Protein 1PMH (pdb70)

Secondary structure (DSSP, 8-state):
--PPEEE--TTS----EESSTT--TTEEEEEEE-TT-BTTB--EEEEEEE--TT-S-EEEEEEEEGGG-TT-EEE-TT--EEEE--EEHHHHHHSSSEEEEEEEETTTTEEEEEEEEE-TTSSEEEEETTEEEEE--EEEEPPGGGSSEEE-EEEEEEEEES---EEEEEE--EEEESS--

B-factor: mean 22.36, std 7.44, range [12.95, 54.05]

Nearest PDB structures (foldseek):
  1pmh-assembly1_X  TM=1.006E+00  e=1.155E-37  Caldicellulosiruptor saccharolyticus
  1of4-assembly1_A  TM=7.239E-01  e=5.243E-09  Thermot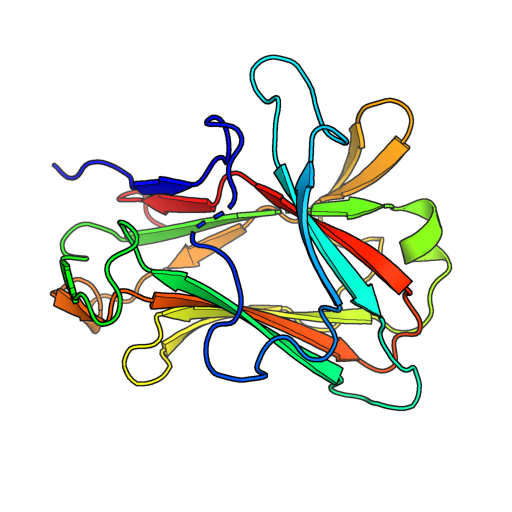oga maritima MSB8
  7vrp-assembly1_L  TM=4.310E-01  e=7.135E-02  Infectious bursal disease virus
  1m06-assembly1_G  TM=3.735E-01  e=2.751E-02  Escherichia phage alpha3
  4uzg-assembly1_A  TM=2.811E-01  e=2.740E-01  Streptococcus agalactiae A909

Structure (mmCIF, N/CA/C/O backbone):
data_1PMH
#
_entry.id   1PMH
#
_cell.length_a   38.281
_cell.length_b   45.700
_cell.length_c   110.113
_cell.angle_alpha   90.00
_cell.angle_beta   90.00
_cell.angle_gamma   90.00
#
_symmetry.space_group_name_H-M   'P 21 21 21'
#
loop_
_entity.id
_entity.type
_entity.pdbx_description
1 polymer beta-1,4-mannanase
2 branched beta-D-mannopyranose-(1-4)-beta-D-mannopyranose-(1-4)-beta-D-mannopyranose-(1-4)-beta-D-mannopyranose-(1-4)-beta-D-mannopyranose-(1-4)-alpha-D-mannopyranose
3 non-polymer 'CALCIUM ION'
4 non-polymer 1,2-ETHANEDIOL
5 water water
#
loop_
_atom_site.group_PDB
_atom_site.id
_atom_site.type_symbol
_atom_site.label_atom_id
_atom_site.label_alt_id
_atom_site.label_comp_id
_atom_site.label_asym_id
_atom_site.label_entity_id
_atom_site.label_seq_id
_atom_site.pdbx_PDB_ins_code
_atom_site.Cartn_x
_atom_site.Cartn_y
_atom_site.Cartn_z
_atom_site.occupancy
_atom_site.B_iso_or_equiv
_atom_site.auth_seq_id
_atom_site.auth_comp_id
_atom_site.auth_asym_id
_atom_site.auth_atom_id
_atom_site.pdbx_PDB_model_num
ATOM 1 N N . SER A 1 3 ? 3.089 53.950 4.310 1.00 50.88 3 SER X N 1
ATOM 2 C CA . SER A 1 3 ? 3.614 55.114 5.085 1.00 46.79 3 SER X CA 1
ATOM 3 C C . SER A 1 3 ? 4.387 54.726 6.348 1.00 42.62 3 SER X C 1
ATOM 4 O O . SER A 1 3 ? 4.777 55.617 7.128 1.00 41.68 3 SER X O 1
ATOM 7 N N . VAL A 1 4 ? 4.550 53.419 6.577 1.00 35.84 4 VAL X N 1
ATOM 8 C CA . VAL A 1 4 ? 5.442 52.930 7.621 1.00 28.63 4 VAL X CA 1
ATOM 9 C C . VAL A 1 4 ? 6.582 52.069 7.084 1.00 28.80 4 VAL X C 1
ATOM 10 O O . VAL A 1 4 ? 6.428 51.316 6.117 1.00 35.48 4 VAL X O 1
ATOM 14 N N . ASN A 1 5 ? 7.709 52.185 7.776 1.00 28.14 5 ASN X N 1
ATOM 15 C CA . ASN A 1 5 ? 8.949 51.494 7.453 1.00 30.03 5 ASN X CA 1
ATOM 16 C C . ASN A 1 5 ? 8.870 50.095 8.071 1.00 27.37 5 ASN X C 1
ATOM 17 O O . ASN A 1 5 ? 8.713 49.957 9.276 1.00 26.12 5 ASN X O 1
ATOM 22 N N . PRO A 1 6 ? 9.078 49.047 7.291 1.00 26.92 6 PRO X N 1
ATOM 23 C CA . PRO A 1 6 ? 9.113 47.692 7.855 1.00 22.64 6 PRO X CA 1
ATOM 24 C C . PRO A 1 6 ? 10.210 47.543 8.881 1.00 21.65 6 PRO X C 1
ATOM 25 O O . PRO A 1 6 ? 11.258 48.157 8.709 1.00 23.82 6 PRO X O 1
ATOM 29 N N . VAL A 1 7 ? 9.955 46.738 9.898 1.00 19.36 7 VAL X N 1
ATOM 30 C CA . VAL A 1 7 ? 10.988 46.380 10.854 1.00 19.73 7 VAL X CA 1
ATOM 31 C C . VAL A 1 7 ? 11.547 45.048 10.366 1.00 18.08 7 VAL X C 1
ATOM 32 O O . VAL A 1 7 ? 10.821 44.085 10.226 1.00 18.66 7 VAL X O 1
ATOM 36 N N . VAL A 1 8 ? 12.828 45.042 10.003 1.00 18.52 8 VAL X N 1
ATOM 37 C CA . VAL A 1 8 ? 13.424 43.904 9.324 1.00 18.70 8 VAL X CA 1
ATOM 38 C C . VAL A 1 8 ? 14.516 43.303 10.207 1.00 18.15 8 VAL X C 1
ATOM 39 O O . VAL A 1 8 ? 15.624 43.842 10.355 1.00 22.25 8 VAL X O 1
ATOM 43 N N . LEU A 1 9 ? 14.218 42.156 10.808 1.00 17.02 9 LEU X N 1
ATOM 44 C CA . LEU A 1 9 ? 15.128 41.418 11.684 1.00 17.28 9 LEU X CA 1
ATOM 45 C C . LEU A 1 9 ? 15.685 40.251 10.860 1.00 17.34 9 LEU X C 1
ATOM 46 O O . LEU A 1 9 ? 15.194 39.125 10.876 1.00 17.56 9 LEU X O 1
ATOM 55 N N . ASP A 1 10 ? 16.743 40.584 10.134 1.00 18.04 10 ASP X N 1
ATOM 56 C CA . ASP A 1 10 ? 17.370 39.687 9.167 1.00 19.26 10 ASP X CA 1
ATOM 57 C C . ASP A 1 10 ? 18.740 39.162 9.611 1.00 17.44 10 ASP X C 1
ATOM 58 O O . ASP A 1 10 ? 19.353 38.383 8.890 1.00 18.28 10 ASP X O 1
ATOM 63 N N . PHE A 1 11 ? 19.208 39.623 10.762 1.00 18.29 11 PHE X N 1
ATOM 64 C CA . PHE A 1 11 ? 20.465 39.232 11.383 1.00 18.10 11 PHE X CA 1
ATOM 65 C C . PHE A 1 11 ? 21.668 39.645 10.536 1.00 18.97 11 PHE X C 1
ATOM 66 O O . PHE A 1 11 ? 22.782 39.197 10.817 1.00 19.57 11 PHE X O 1
ATOM 74 N N . GLU A 1 12 ? 21.496 40.512 9.540 1.00 19.80 12 GLU X N 1
ATOM 75 C CA . GLU A 1 12 ? 22.553 40.752 8.578 1.00 20.77 12 GLU X CA 1
ATOM 76 C C . GLU A 1 12 ? 23.657 41.638 9.137 1.00 22.99 12 GLU X C 1
ATOM 77 O O . GLU A 1 12 ? 24.725 41.713 8.538 1.00 24.13 12 GLU X O 1
ATOM 83 N N . ASP A 1 13 ? 23.445 42.253 10.290 1.00 23.54 13 ASP X N 1
ATOM 84 C CA . ASP A 1 13 ? 24.517 42.889 11.057 1.00 24.59 13 ASP X CA 1
ATOM 85 C C . ASP A 1 13 ? 25.434 41.953 11.844 1.00 25.02 13 ASP X C 1
ATOM 86 O O . ASP A 1 13 ? 26.337 42.389 12.566 1.00 27.48 13 ASP X O 1
ATOM 94 N N . GLY A 1 14 ? 25.193 40.659 11.717 1.00 24.31 14 GLY X N 1
ATOM 95 C CA . GLY A 1 14 ? 25.968 39.648 12.401 1.00 23.06 14 GLY X CA 1
ATOM 96 C C . GLY A 1 14 ? 25.722 39.584 13.891 1.00 21.01 14 GLY X C 1
ATOM 97 O O . GLY A 1 14 ? 26.573 39.107 14.642 1.00 24.25 14 GLY X O 1
ATOM 98 N N . THR A 1 15 ? 24.553 40.008 14.337 1.00 21.97 15 THR X N 1
ATOM 99 C CA . THR A 1 15 ? 24.169 39.953 15.733 1.00 20.39 15 THR X CA 1
ATOM 100 C C . THR A 1 15 ? 22.846 39.232 15.863 1.00 19.52 15 THR X C 1
ATOM 101 O O . THR A 1 15 ? 22.104 39.095 14.898 1.00 19.49 15 THR X O 1
ATOM 105 N N . VAL A 1 16 ? 22.518 38.866 17.100 1.00 19.37 16 VAL X N 1
ATOM 106 C CA . VAL A 1 16 ? 21.225 38.284 17.415 1.00 18.48 16 VAL X CA 1
ATOM 107 C C . VAL A 1 16 ? 20.086 39.277 17.495 1.00 17.73 16 VAL X C 1
ATOM 108 O O . VAL A 1 16 ? 18.956 38.876 17.755 1.00 17.95 16 VAL X O 1
ATOM 120 N N . SER A 1 18 ? 18.950 41.352 19.590 1.00 19.64 18 SER X N 1
ATOM 121 C CA . SER A 1 18 ? 18.241 41.346 20.855 1.00 20.40 18 SER X CA 1
ATOM 122 C C . SER A 1 18 ? 17.431 40.101 21.164 1.00 18.51 18 SER X C 1
ATOM 123 O O . SER A 1 18 ? 16.868 40.010 22.234 1.00 20.74 18 SER X O 1
ATOM 127 N N . PHE A 1 19 ? 17.456 39.114 20.311 1.00 17.06 19 PHE X N 1
ATOM 128 C CA . PHE A 1 19 ? 16.767 37.869 20.630 1.00 16.69 19 PHE X CA 1
ATOM 129 C C . PHE A 1 19 ? 17.445 37.142 21.756 1.00 16.76 19 PHE X C 1
ATOM 130 O O . PHE A 1 19 ? 18.668 36.997 21.783 1.00 20.93 19 PHE X O 1
ATOM 138 N N . GLY A 1 20 ? 16.673 36.621 22.679 1.00 16.94 20 GLY X N 1
ATOM 139 C CA . GLY A 1 20 ? 17.179 35.862 23.813 1.00 16.92 20 GLY X CA 1
ATOM 140 C C . GLY A 1 20 ? 15.961 35.472 24.641 1.00 15.91 20 GLY X C 1
ATOM 141 O O . GLY A 1 20 ? 14.850 35.334 24.136 1.00 16.22 20 GLY X O 1
ATOM 142 N N . GLU A 1 21 ? 16.183 35.288 25.942 1.00 17.39 21 GLU X N 1
ATOM 143 C CA . GLU A 1 21 ? 15.038 34.899 26.754 1.00 16.98 21 GLU X CA 1
ATOM 144 C C . GLU A 1 21 ? 13.998 36.028 26.739 1.00 17.30 21 GLU X C 1
ATOM 145 O O . GLU A 1 21 ? 14.311 37.207 26.680 1.00 19.31 21 GLU X O 1
ATOM 151 N N . ALA A 1 22 ? 12.742 35.633 26.786 1.00 18.10 22 ALA X N 1
ATOM 152 C CA . ALA A 1 22 ? 11.618 36.571 26.850 1.00 18.32 22 ALA X CA 1
ATOM 153 C C . ALA A 1 22 ? 11.374 37.055 28.266 1.00 19.54 22 ALA X C 1
ATOM 154 O O . ALA A 1 22 ? 10.803 38.120 28.462 1.00 22.31 22 ALA X O 1
ATOM 156 N N . TRP A 1 23 ? 11.751 36.233 29.243 1.00 19.91 23 TRP X N 1
ATOM 157 C CA . TRP A 1 23 ? 11.715 36.563 30.654 1.00 23.03 23 TRP X CA 1
ATOM 158 C C . TRP A 1 23 ? 12.667 35.574 31.311 1.00 21.58 23 TRP X C 1
ATOM 159 O O . TRP A 1 23 ? 13.214 34.699 30.669 1.00 20.53 23 TRP X O 1
ATOM 170 N N . GLY A 1 24 ? 12.910 35.742 32.607 1.00 25.79 24 GLY X N 1
ATOM 171 C CA . GLY A 1 24 ? 13.902 34.928 33.288 1.00 25.86 24 GLY X CA 1
ATOM 172 C C . GLY A 1 24 ? 13.585 33.457 33.151 1.00 24.18 24 GLY X C 1
ATOM 173 O O . GLY A 1 24 ? 12.491 32.987 33.463 1.00 23.88 24 GLY X O 1
ATOM 174 N N . ASP A 1 25 ? 14.589 32.734 32.683 1.00 24.05 25 ASP X N 1
ATOM 175 C CA . ASP A 1 25 ? 14.500 31.301 32.527 1.00 21.29 25 ASP X CA 1
ATOM 176 C C . ASP A 1 25 ? 13.453 30.851 31.524 1.00 20.46 25 ASP X C 1
ATOM 177 O O . ASP A 1 25 ? 13.039 29.700 31.559 1.00 21.90 25 ASP X O 1
ATOM 182 N N . SER A 1 26 ? 13.090 31.703 30.565 1.00 18.04 26 SER X N 1
ATOM 183 C CA . SER A 1 26 ? 12.069 31.311 29.612 1.00 17.43 26 SER X CA 1
ATOM 184 C C . SER A 1 26 ? 12.536 30.353 28.542 1.00 15.95 26 SER X C 1
ATOM 185 O O . SER A 1 26 ? 11.660 29.732 27.898 1.00 15.63 26 SER X O 1
ATOM 188 N N . LEU A 1 27 ? 13.841 30.273 28.283 1.00 16.26 27 LEU X N 1
ATOM 189 C CA . LEU A 1 27 ? 14.273 29.550 27.093 1.00 16.22 27 LEU X CA 1
ATOM 190 C C . LEU A 1 27 ? 13.968 28.061 27.174 1.00 16.56 27 LEU X C 1
ATOM 191 O O . LEU A 1 27 ? 13.568 27.457 26.196 1.00 16.20 27 LEU X O 1
ATOM 196 N N . LYS A 1 28 ? 14.301 27.453 28.316 1.00 17.08 28 LYS X N 1
ATOM 197 C CA . LYS A 1 28 ? 13.911 26.085 28.632 1.00 18.42 28 LYS X CA 1
ATOM 198 C C . LYS A 1 28 ? 14.452 25.101 27.601 1.00 17.53 28 LYS X C 1
ATOM 199 O O . LYS A 1 28 ? 15.649 24.799 27.627 1.00 19.79 28 LYS X O 1
ATOM 210 N N . CYS A 1 29 ? 13.619 24.561 26.719 1.00 17.63 29 CYS X N 1
ATOM 211 C CA . CYS A 1 29 ? 14.070 23.641 25.688 1.00 18.02 29 CYS X CA 1
ATOM 212 C C . CYS A 1 29 ? 15.034 24.256 24.712 1.00 16.55 29 CYS X C 1
ATOM 213 O O . CYS A 1 29 ? 15.802 23.545 24.049 1.00 17.10 29 CYS X O 1
ATOM 216 N N . ILE A 1 30 ? 15.061 25.577 24.609 1.00 15.83 30 ILE X N 1
ATOM 217 C CA . ILE A 1 30 ? 16.052 26.261 23.809 1.00 15.15 30 ILE X CA 1
ATOM 218 C C . ILE A 1 30 ? 17.299 26.403 24.656 1.00 15.94 30 ILE X C 1
ATOM 219 O O . ILE A 1 30 ? 17.302 27.144 25.632 1.00 17.20 30 ILE X O 1
ATOM 224 N N . LYS A 1 31 ? 18.366 25.689 24.302 1.00 16.58 31 LYS X N 1
ATOM 225 C CA . LYS A 1 31 ? 19.600 25.627 25.087 1.00 17.92 31 LYS X CA 1
ATOM 226 C C . LYS A 1 31 ? 20.632 26.698 24.748 1.00 18.21 31 LYS X C 1
ATOM 227 O O . LYS A 1 31 ? 21.517 26.945 25.547 1.00 19.06 31 LYS X O 1
ATOM 233 N N . LYS A 1 32 ? 20.558 27.265 23.561 1.00 17.49 32 LYS X N 1
ATOM 234 C CA . LYS A 1 32 ? 21.504 28.283 23.121 1.00 17.06 32 LYS X CA 1
ATOM 235 C C . LYS A 1 32 ? 20.896 29.050 21.991 1.00 16.69 32 LYS X C 1
ATOM 236 O O . LYS A 1 32 ? 20.187 28.492 21.159 1.00 16.75 32 LYS X O 1
ATOM 242 N N . VAL A 1 33 ? 21.140 30.350 22.014 1.00 17.15 33 VAL X N 1
ATOM 243 C CA . VAL A 1 33 ? 20.719 31.289 20.999 1.00 16.01 33 VAL X CA 1
ATOM 244 C C . VAL A 1 33 ? 21.998 31.933 20.470 1.00 17.15 33 VAL X C 1
ATOM 245 O O . VAL A 1 33 ? 22.823 32.440 21.241 1.00 18.88 33 VAL X O 1
ATOM 249 N N . SER A 1 34 ? 22.209 31.877 19.161 1.00 17.37 34 SER X N 1
ATOM 250 C CA . SER A 1 34 ? 23.420 32.450 18.566 1.00 18.15 34 SER X CA 1
ATOM 251 C C . SER A 1 34 ? 23.140 32.908 17.148 1.00 17.60 34 SER X C 1
ATOM 252 O O . SER A 1 34 ? 22.163 32.515 16.550 1.00 18.26 34 SER X O 1
ATOM 255 N N . VAL A 1 35 ? 24.057 33.713 16.615 1.00 18.39 35 VAL X N 1
ATOM 256 C CA . VAL A 1 35 ? 24.010 34.104 15.212 1.00 18.76 35 VAL X CA 1
ATOM 257 C C . VAL A 1 35 ? 24.912 33.113 14.477 1.00 19.19 35 VAL X C 1
ATOM 258 O O . VAL A 1 35 ? 25.992 32.805 14.932 1.00 23.75 35 VAL X O 1
ATOM 262 N N . SER A 1 36 ? 24.447 32.664 13.331 1.00 17.95 36 SER X N 1
ATOM 263 C CA . SER A 1 36 ? 25.119 31.635 12.574 1.00 19.05 36 SER X CA 1
ATOM 264 C C . SER A 1 36 ? 25.248 31.987 11.100 1.00 18.26 36 SER X C 1
ATOM 265 O O . SER A 1 36 ? 24.348 32.567 10.527 1.00 18.04 36 SER X O 1
ATOM 268 N N . GLN A 1 37 ? 26.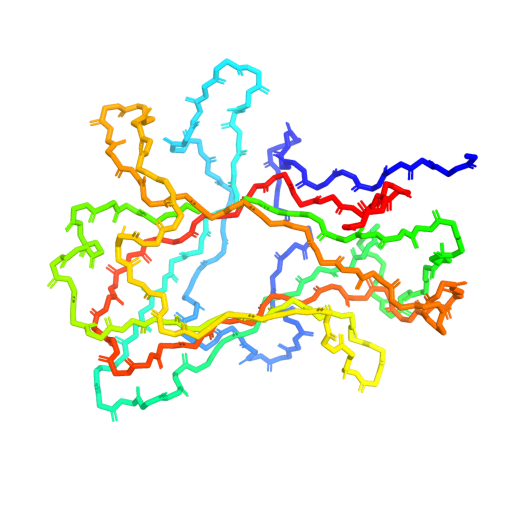319 31.467 10.519 1.00 18.58 37 GLN X N 1
ATOM 269 C CA . GLN A 1 37 ? 26.549 31.468 9.058 1.00 18.77 37 GLN X CA 1
ATOM 270 C C . GLN A 1 37 ? 26.230 30.137 8.412 1.00 18.56 37 GLN X C 1
ATOM 271 O O . GLN A 1 37 ? 26.566 29.942 7.254 1.00 19.46 37 GLN X O 1
ATOM 277 N N . ASP A 1 38 ? 25.554 29.230 9.120 1.00 18.11 38 ASP X N 1
ATOM 278 C CA . ASP A 1 38 ? 25.288 27.925 8.538 1.00 18.70 38 ASP X CA 1
ATOM 279 C C . ASP A 1 38 ? 24.482 27.945 7.260 1.00 18.98 38 ASP X C 1
ATOM 280 O O . ASP A 1 38 ? 24.654 27.064 6.414 1.00 20.55 38 ASP X O 1
ATOM 285 N N . LEU A 1 39 ? 23.598 28.922 7.124 1.00 17.37 39 LEU X N 1
ATOM 286 C CA . LEU A 1 39 ? 22.697 29.074 5.992 1.00 17.21 39 LEU X CA 1
ATOM 287 C C . LEU A 1 39 ? 23.230 30.121 4.990 1.00 17.53 39 LEU X C 1
ATOM 288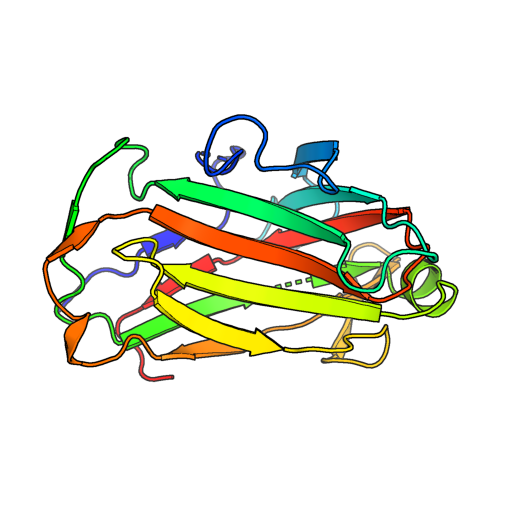 O O . LEU A 1 39 ? 22.456 30.601 4.183 1.00 18.08 39 LEU X O 1
ATOM 293 N N . GLN A 1 40 ? 24.490 30.534 5.083 1.00 18.68 40 GLN X N 1
ATOM 294 C CA . GLN A 1 40 ? 24.960 31.642 4.291 1.00 19.87 40 GLN X CA 1
ATOM 295 C C . GLN A 1 40 ? 24.780 31.337 2.847 1.00 20.78 40 GLN X C 1
ATOM 296 O O . GLN A 1 40 ? 25.185 30.290 2.399 1.00 23.08 40 GLN X O 1
ATOM 302 N N . ARG A 1 41 ? 24.232 32.312 2.139 1.00 20.37 41 ARG X N 1
ATOM 303 C CA . ARG A 1 41 ? 23.936 32.169 0.746 1.00 21.03 41 ARG X CA 1
ATOM 304 C C . ARG A 1 41 ? 23.838 33.550 0.110 1.00 19.55 41 ARG X C 1
ATOM 305 O O . ARG A 1 41 ? 24.018 34.523 0.807 1.00 20.70 41 ARG X O 1
ATOM 313 N N . PRO A 1 42 ? 23.614 33.672 -1.200 1.00 21.00 42 PRO X N 1
ATOM 314 C CA . PRO A 1 42 ? 23.715 35.002 -1.824 1.00 20.41 42 PRO X CA 1
ATOM 315 C C . PRO A 1 42 ? 22.777 36.002 -1.157 1.00 22.02 42 PRO X C 1
ATOM 316 O O . PRO A 1 42 ? 21.577 35.785 -1.018 1.00 25.22 42 PRO X O 1
ATOM 320 N N . GLY A 1 43 ? 23.359 37.105 -0.699 1.00 24.47 43 GLY X N 1
ATOM 321 C CA . GLY A 1 43 ? 22.609 38.182 -0.095 1.00 25.59 43 GLY X CA 1
ATOM 322 C C . GLY A 1 43 ? 22.045 37.860 1.273 1.00 23.43 43 GLY X C 1
ATOM 323 O O . GLY A 1 43 ? 21.250 38.628 1.772 1.00 26.90 43 GLY X O 1
ATOM 324 N N . ASN A 1 44 ? 22.467 36.771 1.906 1.00 21.70 44 ASN X N 1
ATOM 325 C CA . ASN A 1 44 ? 21.886 36.375 3.182 1.00 18.99 44 ASN X CA 1
ATOM 326 C C . ASN A 1 44 ? 22.907 35.554 3.949 1.00 18.67 44 ASN X C 1
ATOM 327 O O . ASN A 1 44 ? 23.005 34.346 3.820 1.00 19.48 44 ASN X O 1
ATOM 332 N N . LYS A 1 45 ? 23.719 36.273 4.714 1.00 19.03 45 LYS X N 1
ATOM 333 C CA . LYS A 1 45 ? 24.887 35.680 5.365 1.00 20.16 45 LYS X CA 1
ATOM 334 C C . LYS A 1 45 ? 24.617 35.045 6.737 1.00 18.71 45 LYS X C 1
ATOM 335 O O . LYS A 1 45 ? 25.258 34.048 7.097 1.00 19.65 45 LYS X O 1
ATOM 341 N N . TYR A 1 46 ? 23.647 35.601 7.466 1.00 17.37 46 TYR X N 1
ATOM 342 C CA . TYR A 1 46 ? 23.433 35.227 8.854 1.00 16.98 46 TYR X CA 1
ATOM 343 C C . TYR A 1 46 ? 22.004 34.811 9.145 1.00 16.29 46 TYR X C 1
ATOM 344 O O . TYR A 1 46 ? 21.063 35.340 8.570 1.00 16.83 46 TYR X O 1
ATOM 353 N N . ALA A 1 47 ? 21.828 33.944 10.134 1.00 15.91 47 ALA X N 1
ATOM 354 C CA . ALA A 1 47 ? 20.533 33.532 10.645 1.00 16.05 47 ALA X CA 1
ATOM 355 C C . ALA A 1 47 ? 20.653 33.314 12.133 1.00 15.06 47 ALA X C 1
ATOM 356 O O . ALA A 1 47 ? 21.743 33.135 12.657 1.00 17.41 47 ALA X O 1
ATOM 358 N N . LEU A 1 48 ? 19.509 33.303 12.804 1.00 14.95 48 LEU X N 1
ATOM 359 C CA . LEU A 1 48 ? 19.436 33.015 14.214 1.00 15.12 48 LEU X CA 1
ATOM 360 C C . LEU A 1 48 ? 19.363 31.532 14.412 1.00 14.83 48 LEU X C 1
ATOM 361 O O . LEU A 1 48 ? 18.412 30.899 13.987 1.00 17.51 48 LEU X O 1
ATOM 366 N N . ARG A 1 49 ? 20.329 30.969 15.136 1.00 15.25 49 ARG X N 1
ATOM 367 C CA . ARG A 1 49 ? 20.365 29.554 15.446 1.00 15.78 49 ARG X CA 1
ATOM 368 C C . ARG A 1 49 ? 19.880 29.305 16.871 1.00 14.93 49 ARG X C 1
ATOM 369 O O . ARG A 1 49 ? 20.460 29.857 17.835 1.00 15.59 49 ARG X O 1
ATOM 377 N N . LEU A 1 50 ? 18.893 28.439 17.017 1.00 14.57 50 LEU X N 1
ATOM 378 C CA . LEU A 1 50 ? 18.348 28.008 18.301 1.00 14.60 50 LEU X CA 1
ATOM 379 C C . LEU A 1 50 ? 18.713 26.545 18.453 1.00 14.86 50 LEU X C 1
ATOM 380 O O . LEU A 1 50 ? 18.243 25.701 17.711 1.00 16.87 50 LEU X O 1
ATOM 385 N N . ASP A 1 51 ? 19.595 26.241 19.382 1.00 15.35 51 ASP X N 1
ATOM 386 C CA . ASP A 1 51 ? 19.890 24.820 19.686 1.00 15.88 51 ASP X CA 1
ATOM 387 C C . ASP A 1 51 ? 18.871 24.333 20.661 1.00 15.83 51 ASP X C 1
ATOM 388 O O . ASP A 1 51 ? 18.779 24.885 21.753 1.00 17.41 51 ASP X O 1
ATOM 393 N N . VAL A 1 52 ? 18.012 23.394 20.245 1.00 15.80 52 VAL X N 1
ATOM 394 C CA . VAL A 1 52 ? 16.897 22.908 21.052 1.00 15.58 52 VAL X CA 1
ATOM 395 C C . VAL A 1 52 ? 17.130 21.439 21.411 1.00 16.17 52 VAL X C 1
ATOM 396 O O . VAL A 1 52 ? 17.822 20.683 20.716 1.00 16.76 52 VAL X O 1
ATOM 400 N N . GLU A 1 53 ? 16.480 21.063 22.503 1.00 16.79 53 GLU X N 1
ATOM 401 C CA . GLU A 1 53 ? 16.348 19.687 22.918 1.00 17.79 53 GLU X CA 1
ATOM 402 C C . GLU A 1 53 ? 14.933 19.434 23.390 1.00 17.42 53 GLU X C 1
ATOM 403 O O . GLU A 1 53 ? 14.462 20.111 24.294 1.00 19.62 53 GLU X O 1
ATOM 409 N N . PHE A 1 54 ? 14.265 18.481 22.762 1.00 17.61 54 PHE X N 1
ATOM 410 C CA . PHE A 1 54 ? 12.926 18.099 23.172 1.00 17.12 54 PHE X CA 1
ATOM 411 C C . PHE A 1 54 ? 12.976 16.722 23.814 1.00 18.42 54 PHE X C 1
ATOM 412 O O . PHE A 1 54 ? 13.763 15.889 23.397 1.00 20.88 54 PHE X O 1
ATOM 420 N N . ASN A 1 55 ? 12.086 16.523 24.786 1.00 19.45 55 ASN X N 1
ATOM 421 C CA . ASN A 1 55 ? 11.957 15.241 25.503 1.00 21.10 55 ASN X CA 1
ATOM 422 C C . ASN A 1 55 ? 10.713 14.496 25.013 1.00 18.99 55 ASN X C 1
ATOM 423 O O . ASN A 1 55 ? 9.605 15.033 25.050 1.00 19.95 55 ASN X O 1
ATOM 428 N N . PRO A 1 56 ? 10.897 13.267 24.532 1.00 19.70 56 PRO X N 1
ATOM 429 C CA . PRO A 1 56 ? 9.759 12.589 23.895 1.00 20.79 56 PRO X CA 1
ATOM 430 C C . PRO A 1 56 ? 8.601 12.218 24.846 1.00 18.33 56 PRO X C 1
ATOM 431 O O . PRO A 1 56 ? 7.503 11.914 24.410 1.00 21.04 56 PRO X O 1
ATOM 435 N N . ASN A 1 57 ? 8.861 12.244 26.140 1.00 20.34 57 ASN X N 1
ATOM 436 C CA . ASN A 1 57 ? 7.828 11.974 27.119 1.00 20.85 57 ASN X CA 1
ATOM 437 C C . ASN A 1 57 ? 6.994 13.188 27.477 1.00 19.45 57 ASN X C 1
ATOM 438 O O . ASN A 1 57 ? 6.047 13.072 28.254 1.00 21.12 57 ASN X O 1
ATOM 447 N N . ASN A 1 58 ? 7.251 14.327 26.870 1.00 19.53 58 ASN X N 1
ATOM 448 C CA . ASN A 1 58 ? 6.546 15.553 27.153 1.00 19.47 58 ASN X CA 1
ATOM 449 C C . ASN A 1 58 ? 5.737 15.985 25.940 1.00 18.17 58 ASN X C 1
ATOM 450 O O . ASN A 1 58 ? 6.358 16.230 24.908 1.00 19.04 58 ASN X O 1
ATOM 455 N N . GLY A 1 59 ? 4.399 16.091 26.087 1.00 18.43 59 GLY X N 1
ATOM 456 C CA . GLY A 1 59 ? 3.554 16.506 24.992 1.00 19.17 59 GLY X CA 1
ATOM 457 C C . GLY A 1 59 ? 3.545 17.991 24.740 1.00 17.85 59 GLY X C 1
ATOM 458 O O . GLY A 1 59 ? 2.920 18.411 23.776 1.00 19.26 59 GLY X O 1
ATOM 459 N N . TRP A 1 60 ? 4.184 18.764 25.617 1.00 18.46 60 TRP X N 1
ATOM 460 C CA . TRP A 1 60 ? 4.271 20.225 25.424 1.00 17.63 60 TRP X CA 1
ATOM 461 C C . TRP A 1 60 ? 5.554 20.735 26.092 1.00 17.55 60 TRP X C 1
ATOM 462 O O . TRP A 1 60 ? 5.522 21.335 27.166 1.00 20.58 60 TRP X O 1
ATOM 473 N N . ASP A 1 61 ? 6.687 20.553 25.414 1.00 16.74 61 ASP X N 1
ATOM 474 C CA . ASP A 1 61 ? 7.993 20.859 25.972 1.00 17.31 61 ASP X CA 1
ATOM 475 C C . ASP A 1 61 ? 8.402 22.264 25.510 1.00 15.68 61 ASP X C 1
ATOM 476 O O . ASP A 1 61 ? 9.048 22.431 24.468 1.00 16.27 61 ASP X O 1
ATOM 481 N N . GLN A 1 62 ? 7.960 23.261 26.262 1.00 16.67 62 GLN X N 1
ATOM 482 C CA . GLN A 1 62 ? 7.877 24.637 25.811 1.00 15.98 62 GLN X CA 1
ATOM 483 C C . GLN A 1 62 ? 9.130 25.448 26.109 1.00 16.43 62 GLN X C 1
ATOM 484 O O . GLN A 1 62 ? 9.791 25.255 27.133 1.00 20.80 62 GLN X O 1
ATOM 490 N N . GLY A 1 63 ? 9.434 26.401 25.228 1.00 15.61 63 GLY X N 1
ATOM 491 C CA . GLY A 1 63 ? 10.451 27.406 25.435 1.00 16.34 63 GLY X CA 1
ATOM 492 C C . GLY A 1 63 ? 10.000 28.671 24.732 1.00 15.26 63 GLY X C 1
ATOM 493 O O . GLY A 1 63 ? 9.287 28.597 23.741 1.00 15.60 63 GLY X O 1
ATOM 494 N N . ASP A 1 64 ? 10.410 29.818 25.240 1.00 14.97 64 ASP X N 1
ATOM 495 C CA . ASP A 1 64 ? 9.970 31.108 24.749 1.00 15.06 64 ASP X CA 1
ATOM 496 C C . ASP A 1 64 ? 11.161 32.032 24.507 1.00 14.66 64 ASP X C 1
ATOM 497 O O . ASP A 1 64 ? 11.977 32.287 25.381 1.00 16.32 64 ASP X O 1
ATOM 502 N N . LEU A 1 65 ? 11.246 32.493 23.281 1.00 13.95 65 LEU X N 1
ATOM 503 C CA . LEU A 1 65 ? 12.299 33.341 22.735 1.00 14.17 65 LEU X CA 1
ATOM 504 C C . LEU A 1 65 ? 11.684 34.711 22.504 1.00 13.75 65 LEU X C 1
ATOM 505 O O . LEU A 1 65 ? 10.696 34.802 21.828 1.00 15.74 65 LEU X O 1
ATOM 510 N N . GLY A 1 66 ? 12.305 35.767 23.001 1.00 14.56 66 GLY X N 1
ATOM 511 C CA . GLY A 1 66 ? 11.795 37.098 22.801 1.00 15.35 66 GLY X CA 1
ATOM 512 C C . GLY A 1 66 ? 12.792 38.047 22.196 1.00 14.76 66 GLY X C 1
ATOM 513 O O . GLY A 1 66 ? 14.000 37.877 22.332 1.00 16.24 66 GLY X O 1
ATOM 514 N N . THR A 1 67 ? 12.283 39.112 21.583 1.00 15.04 67 THR X N 1
ATOM 515 C CA . THR A 1 67 ? 13.083 40.256 21.222 1.00 15.24 67 THR X CA 1
ATOM 516 C C . THR A 1 67 ? 12.284 41.522 21.510 1.00 14.56 67 THR X C 1
ATOM 517 O O . THR A 1 67 ? 11.078 41.534 21.339 1.00 16.65 67 THR X O 1
ATOM 521 N N . TRP A 1 68 ? 12.972 42.566 21.921 1.00 16.23 68 TRP X N 1
ATOM 522 C CA . TRP A 1 68 ? 12.390 43.861 22.064 1.00 15.70 68 TRP X CA 1
ATOM 523 C C . TRP A 1 68 ? 12.697 44.621 20.821 1.00 17.10 68 TRP X C 1
ATOM 524 O O . TRP A 1 68 ? 13.854 44.741 20.394 1.00 18.39 68 TRP X O 1
ATOM 535 N N . ILE A 1 69 ? 11.690 45.158 20.200 1.00 17.41 69 ILE X N 1
ATOM 536 C CA . ILE A 1 69 ? 11.924 46.019 19.072 1.00 19.36 69 ILE X CA 1
ATOM 537 C C . ILE A 1 69 ? 12.861 47.177 19.437 1.00 20.07 69 ILE X C 1
ATOM 538 O O . ILE A 1 69 ? 12.716 47.825 20.473 1.00 20.74 69 ILE X O 1
ATOM 547 N N . GLY A 1 70 ? 13.920 47.363 18.650 1.00 21.24 70 GLY X N 1
ATOM 548 C CA . GLY A 1 70 ? 14.896 48.395 18.940 1.00 23.92 70 GLY X CA 1
ATOM 549 C C . GLY A 1 70 ? 15.781 48.149 20.147 1.00 22.97 70 GLY X C 1
ATOM 550 O O . GLY A 1 70 ? 16.559 49.010 20.511 1.00 26.10 70 GLY X O 1
ATOM 551 N N . GLY A 1 71 ? 15.733 46.957 20.710 1.00 20.59 71 GLY X N 1
ATOM 552 C CA . GLY A 1 71 ? 16.432 46.579 21.915 1.00 20.79 71 GLY X CA 1
ATOM 553 C C . GLY A 1 71 ? 15.929 47.275 23.155 1.00 20.38 71 GLY X C 1
ATOM 554 O O . GLY A 1 71 ? 16.590 47.123 24.189 1.00 23.66 71 GLY X O 1
ATOM 555 N N . VAL A 1 72 ? 14.807 48.022 23.088 1.00 18.68 72 VAL X N 1
ATOM 556 C CA . VAL A 1 72 ? 14.407 48.799 24.268 1.00 18.50 72 VAL X CA 1
ATOM 557 C C . VAL A 1 72 ? 13.526 47.974 25.175 1.00 16.83 72 VAL X C 1
ATOM 558 O O . VAL A 1 72 ? 12.366 47.724 24.833 1.00 17.26 72 VAL X O 1
ATOM 562 N N . VAL A 1 73 ? 14.066 47.511 26.305 1.00 17.53 73 VAL X N 1
ATOM 563 C CA . VAL A 1 73 ? 13.333 46.706 27.243 1.00 17.63 73 VAL X CA 1
ATOM 564 C C . VAL A 1 73 ? 12.153 47.517 27.778 1.00 18.64 73 VAL X C 1
ATOM 565 O O . VAL A 1 73 ? 12.366 48.662 28.216 1.00 20.47 73 VAL X O 1
ATOM 569 N N . GLU A 1 74 ? 10.963 46.922 27.781 1.00 18.18 74 GLU X N 1
ATOM 570 C CA . GLU A 1 74 ? 9.730 47.533 28.240 1.00 18.83 74 GLU X CA 1
ATOM 571 C C . GLU A 1 74 ? 9.304 48.693 27.343 1.00 18.56 74 GLU X C 1
ATOM 572 O O . GLU A 1 74 ? 8.361 49.422 27.660 1.00 20.46 74 GLU X O 1
ATOM 583 N N . GLY A 1 75 ? 9.920 48.841 26.183 1.00 17.42 75 GLY X N 1
ATOM 584 C CA . GLY A 1 75 ? 9.441 49.845 25.254 1.00 19.03 75 GLY X CA 1
ATOM 585 C C . GLY A 1 75 ? 8.094 49.521 24.680 1.00 16.01 75 GLY X C 1
ATOM 586 O O . GLY A 1 75 ? 7.646 48.390 24.722 1.00 17.35 75 GLY X O 1
ATOM 587 N N . GLN A 1 76 ? 7.470 50.555 24.116 1.00 16.37 76 GLN X N 1
ATOM 588 C CA . GLN A 1 76 ? 6.253 50.425 23.362 1.00 16.31 76 GLN X CA 1
ATOM 589 C C . GLN A 1 76 ? 6.599 50.710 21.904 1.00 18.60 76 GLN X C 1
ATOM 590 O O . GLN A 1 76 ? 7.636 51.313 21.597 1.00 21.48 76 GLN X O 1
ATOM 601 N N . PHE A 1 77 ? 5.813 50.171 20.998 1.00 16.60 77 PHE X N 1
ATOM 602 C CA . PHE A 1 77 ? 6.010 50.360 19.577 1.00 17.43 77 PHE X CA 1
ATOM 603 C C . PHE A 1 77 ? 4.657 50.644 18.979 1.00 16.39 77 PHE X C 1
ATOM 604 O O . PHE A 1 77 ? 3.664 50.004 19.337 1.00 16.04 77 PHE X O 1
ATOM 612 N N . ASP A 1 78 ? 4.600 51.608 18.076 1.00 17.30 78 ASP X N 1
ATOM 613 C CA . ASP A 1 78 ? 3.362 51.983 17.415 1.00 17.25 78 ASP X CA 1
ATOM 614 C C . ASP A 1 78 ? 3.140 51.109 16.204 1.00 17.04 78 ASP X C 1
ATOM 615 O O . ASP A 1 78 ? 3.772 51.292 15.162 1.00 19.01 78 ASP X O 1
ATOM 620 N N . PHE A 1 79 ? 2.261 50.120 16.358 1.00 16.77 79 PHE X N 1
ATOM 621 C CA . PHE A 1 79 ? 1.890 49.208 15.285 1.00 17.29 79 PHE X CA 1
ATOM 622 C C . PHE A 1 79 ? 0.865 49.775 14.304 1.00 18.16 79 PHE X C 1
ATOM 623 O O . PHE A 1 79 ? 0.417 49.046 13.433 1.00 18.73 79 PHE X O 1
ATOM 631 N N . THR A 1 80 ? 0.471 51.036 14.459 1.00 18.70 80 THR X N 1
ATOM 632 C CA . THR A 1 80 ? -0.376 51.674 13.467 1.00 19.10 80 THR X CA 1
ATOM 633 C C . THR A 1 80 ? 0.196 51.472 12.071 1.00 18.94 80 THR X C 1
ATOM 634 O O . THR A 1 80 ? 1.368 51.762 11.825 1.00 20.42 80 THR X O 1
ATOM 638 N N . GLY A 1 81 ? -0.632 50.965 11.172 1.00 20.95 81 GLY X N 1
ATOM 639 C CA . GLY A 1 81 ? -0.195 50.738 9.805 1.00 22.86 81 GLY X CA 1
ATOM 640 C C . GLY A 1 81 ? 0.569 49.469 9.553 1.00 19.75 81 GLY X C 1
ATOM 641 O O . GLY A 1 81 ? 0.852 49.157 8.398 1.00 22.35 81 GLY X O 1
ATOM 642 N N . TYR A 1 82 ? 0.872 48.712 10.599 1.00 18.26 82 TYR X N 1
ATOM 643 C CA . TYR A 1 82 ? 1.493 47.398 10.413 1.00 18.11 82 TYR X CA 1
ATOM 644 C C . TYR A 1 82 ? 0.392 46.354 10.458 1.00 18.00 82 TYR X C 1
ATOM 645 O O . TYR A 1 82 ? -0.493 46.413 11.300 1.00 21.39 82 TYR X O 1
ATOM 654 N N . LYS A 1 83 ? 0.453 45.385 9.539 1.00 17.31 83 LYS X N 1
ATOM 655 C CA . LYS A 1 83 ? -0.628 44.433 9.335 1.00 17.42 83 LYS X CA 1
ATOM 656 C C . LYS A 1 83 ? -0.215 42.983 9.443 1.00 17.18 83 LYS X C 1
ATOM 657 O O . LYS A 1 83 ? -1.090 42.130 9.529 1.00 18.09 83 LYS X O 1
ATOM 663 N N . SER A 1 84 ? 1.087 42.685 9.471 1.00 17.08 84 SER X N 1
ATOM 664 C CA . SER A 1 84 ? 1.516 41.306 9.546 1.00 17.38 84 SER X CA 1
ATOM 665 C C . SER A 1 84 ? 2.882 41.181 10.199 1.00 15.87 84 SER X C 1
ATOM 666 O O . SER A 1 84 ? 3.677 42.114 10.198 1.00 16.78 84 SER X O 1
ATOM 669 N N . VAL A 1 85 ? 3.141 39.992 10.711 1.00 15.11 85 VAL X N 1
ATOM 670 C CA . VAL A 1 85 ? 4.488 39.534 11.121 1.00 15.15 85 VAL X CA 1
ATOM 671 C C . VAL A 1 85 ? 4.814 38.306 10.284 1.00 15.08 85 VAL X C 1
ATOM 672 O O . VAL A 1 85 ? 4.055 37.358 10.277 1.00 16.04 85 VAL X O 1
ATOM 676 N N . GLU A 1 86 ? 5.927 38.379 9.582 1.00 15.22 86 GLU X N 1
ATOM 677 C CA . GLU A 1 86 ? 6.384 37.349 8.684 1.00 15.20 86 GLU X CA 1
ATOM 678 C C . GLU A 1 86 ? 7.693 36.766 9.192 1.00 14.97 86 GLU X C 1
ATOM 679 O O . GLU A 1 86 ? 8.469 37.457 9.865 1.00 15.57 86 GLU X O 1
ATOM 685 N N . PHE A 1 87 ? 7.979 35.510 8.908 1.00 15.03 87 PHE X N 1
ATOM 686 C CA . PHE A 1 87 ? 9.221 34.872 9.335 1.00 14.75 87 PHE X CA 1
ATOM 687 C C . PHE A 1 87 ? 9.505 33.671 8.459 1.00 14.85 87 PHE X C 1
ATOM 688 O O . PHE A 1 87 ? 8.596 33.127 7.809 1.00 15.06 87 PHE X O 1
ATOM 696 N N . GLU A 1 88 ? 10.773 33.238 8.490 1.00 15.03 88 GLU X N 1
ATOM 697 C CA . GLU A 1 88 ? 11.199 31.979 7.904 1.00 15.10 88 GLU X CA 1
ATOM 698 C C . GLU A 1 88 ? 11.859 31.163 9.007 1.00 14.97 88 GLU X C 1
ATOM 699 O O . GLU A 1 88 ? 12.685 31.664 9.758 1.00 15.75 88 GLU X O 1
ATOM 717 N N . PHE A 1 90 ? 13.764 27.239 9.685 1.00 13.77 90 PHE X N 1
ATOM 718 C CA . PHE A 1 90 ? 14.508 26.197 8.991 1.00 14.36 90 PHE X CA 1
ATOM 719 C C . PHE A 1 90 ? 14.862 25.101 9.991 1.00 14.62 90 PHE X C 1
ATOM 720 O O . PHE A 1 90 ? 15.463 25.400 11.018 1.00 15.37 90 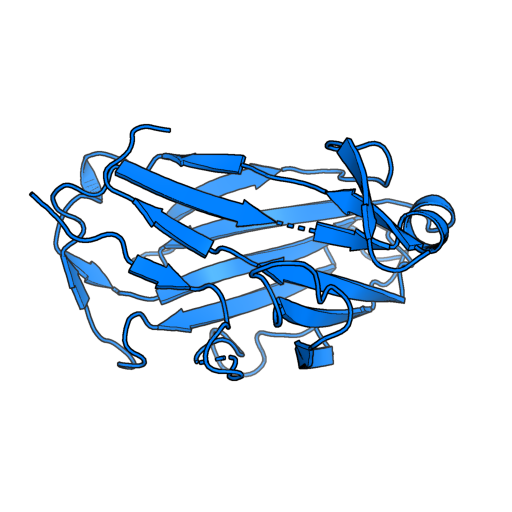PHE X O 1
ATOM 728 N N . ILE A 1 91 ? 14.603 23.851 9.636 1.00 14.56 91 ILE X N 1
ATOM 729 C CA . ILE A 1 91 ? 14.992 22.730 10.492 1.00 14.69 91 ILE X CA 1
ATOM 730 C C . ILE A 1 91 ? 15.696 21.721 9.589 1.00 14.78 91 ILE X C 1
ATOM 731 O O . ILE A 1 91 ? 15.137 21.311 8.582 1.00 15.81 91 ILE X O 1
ATOM 736 N N . PRO A 1 92 ? 16.916 21.283 9.939 1.00 15.34 92 PRO X N 1
ATOM 737 C CA . PRO A 1 92 ? 17.621 20.255 9.134 1.00 16.72 92 PRO X CA 1
ATOM 738 C C . PRO A 1 92 ? 16.677 19.075 8.869 1.00 16.97 92 PRO X C 1
ATOM 739 O O . PRO A 1 92 ? 16.200 18.420 9.790 1.00 17.32 92 PRO X O 1
ATOM 743 N N . TYR A 1 93 ? 16.482 18.743 7.600 1.00 17.08 93 TYR X N 1
ATOM 744 C CA . TYR A 1 93 ? 15.480 17.802 7.184 1.00 17.91 93 TYR X CA 1
ATOM 745 C C . TYR A 1 93 ? 15.774 16.404 7.613 1.00 19.89 93 TYR X C 1
ATOM 746 O O . TYR A 1 93 ? 14.898 15.718 8.143 1.00 20.33 93 TYR X O 1
ATOM 755 N N . ASP A 1 94 ? 16.988 15.938 7.366 1.00 20.45 94 ASP X N 1
ATOM 756 C CA . ASP A 1 94 ? 17.275 14.521 7.597 1.00 23.40 94 ASP X CA 1
ATOM 757 C C . ASP A 1 94 ? 17.126 14.172 9.073 1.00 21.78 94 ASP X C 1
ATOM 758 O O . ASP A 1 94 ? 16.447 13.213 9.429 1.00 22.34 94 ASP X O 1
ATOM 763 N N . GLU A 1 95 ? 17.749 14.970 9.933 1.00 20.14 95 GLU X N 1
ATOM 764 C CA . GLU A 1 95 ? 17.633 14.725 11.361 1.00 19.92 95 GLU X CA 1
ATOM 765 C C . GLU A 1 95 ? 16.217 14.916 11.875 1.00 19.70 95 GLU X C 1
ATOM 766 O O . GLU A 1 95 ? 15.714 14.156 12.699 1.00 21.12 95 GLU X O 1
ATOM 772 N N . PHE A 1 96 ? 15.525 15.929 11.370 1.00 18.08 96 PHE X N 1
ATOM 773 C CA . PHE A 1 96 ? 14.146 16.145 11.791 1.00 18.33 96 PHE X CA 1
ATOM 774 C C . PHE A 1 96 ? 13.234 15.005 11.364 1.00 18.86 96 PHE X C 1
ATOM 775 O O . PHE A 1 96 ? 12.393 14.533 12.117 1.00 20.16 96 PHE X O 1
ATOM 783 N N . SER A 1 97 ? 13.434 14.517 10.149 1.00 20.10 97 SER X N 1
ATOM 784 C CA . SER A 1 97 ? 12.653 13.396 9.641 1.00 22.46 97 SER X CA 1
ATOM 785 C C . SER A 1 97 ? 12.815 12.137 10.464 1.00 23.48 97 SER X C 1
ATOM 786 O O . SER A 1 97 ? 11.854 11.401 10.678 1.00 26.56 97 SER X O 1
ATOM 791 N N . LYS A 1 98 ? 14.000 11.931 11.004 1.00 22.39 98 LYS X N 1
ATOM 792 C CA . LYS A 1 98 ? 14.320 10.763 11.830 1.00 23.90 98 LYS X CA 1
ATOM 793 C C . LYS A 1 98 ? 13.770 10.875 13.250 1.00 22.32 98 LYS X C 1
ATOM 794 O O . LYS A 1 98 ? 13.516 9.893 13.926 1.00 26.18 98 LYS X O 1
ATOM 805 N N . SER A 1 99 ? 13.548 12.088 13.705 1.00 20.86 99 SER X N 1
ATOM 806 C CA . SER A 1 99 ? 13.015 12.340 15.027 1.00 20.22 99 SER X CA 1
ATOM 807 C C . SER A 1 99 ? 11.572 11.879 15.145 1.00 20.79 99 SER X C 1
ATOM 808 O O . SER A 1 99 ? 10.836 11.870 14.174 1.00 23.85 99 SER X O 1
ATOM 811 N N . GLN A 1 100 ? 11.160 11.510 16.350 1.00 20.66 100 GLN X N 1
ATOM 812 C CA . GLN A 1 100 ? 9.797 11.153 16.628 1.00 22.57 100 GLN X CA 1
ATOM 813 C C . GLN A 1 100 ? 8.982 12.399 16.980 1.00 20.39 100 GLN X C 1
ATOM 814 O O . GLN A 1 100 ? 9.515 13.417 17.403 1.00 20.12 100 GLN X O 1
ATOM 825 N N . GLY A 1 101 ? 7.676 12.266 16.875 1.00 21.27 101 GLY X N 1
ATOM 826 C CA . GLY A 1 101 ? 6.777 13.334 17.265 1.00 21.00 101 GLY X CA 1
ATOM 827 C C . GLY A 1 101 ? 6.892 14.535 16.354 1.00 20.79 101 GLY X C 1
ATOM 828 O O . GLY A 1 101 ? 7.094 14.402 15.168 1.00 24.28 101 GLY X O 1
ATOM 829 N N . GLY A 1 102 ? 6.688 15.719 16.909 1.00 18.52 102 GLY X N 1
ATOM 830 C CA . GLY A 1 102 ? 6.746 16.952 16.148 1.00 17.42 102 GLY X CA 1
ATOM 831 C C . GLY A 1 102 ? 6.775 18.102 17.116 1.00 16.40 102 GLY X C 1
ATOM 832 O O . GLY A 1 102 ? 7.019 17.898 18.288 1.00 17.23 102 GLY X O 1
ATOM 833 N N . PHE A 1 103 ? 6.629 19.304 16.619 1.00 16.39 103 PHE X N 1
ATOM 834 C CA . PHE A 1 103 ? 6.619 20.450 17.497 1.00 15.33 103 PHE X CA 1
ATOM 835 C C . PHE A 1 103 ? 5.570 21.451 17.058 1.00 14.82 103 PHE X C 1
ATOM 836 O O . PHE A 1 103 ? 5.094 21.445 15.937 1.00 16.04 103 PHE X O 1
ATOM 844 N N . ALA A 1 104 ? 5.232 22.316 18.001 1.00 15.38 104 ALA X N 1
ATOM 845 C CA . ALA A 1 104 ? 4.329 23.436 17.786 1.00 15.26 104 ALA X CA 1
ATOM 846 C C . ALA A 1 104 ? 5.114 24.729 17.919 1.00 14.25 104 ALA X C 1
ATOM 847 O O . ALA A 1 104 ? 6.135 24.791 18.603 1.00 14.76 104 ALA X O 1
ATOM 849 N N . TYR A 1 105 ? 4.625 25.779 17.305 1.00 14.63 105 TYR X N 1
ATOM 850 C CA . TYR A 1 105 ? 5.149 27.103 17.520 1.00 14.24 105 TYR X CA 1
ATOM 851 C C . TYR A 1 105 ? 4.015 28.106 17.545 1.00 13.86 105 TYR X C 1
ATOM 852 O O . TYR A 1 105 ? 2.921 27.897 17.000 1.00 14.62 105 TYR X O 1
ATOM 861 N N . LYS A 1 106 ? 4.292 29.223 18.203 1.00 13.95 106 LYS X N 1
ATOM 862 C CA . LYS A 1 106 ? 3.401 30.379 18.253 1.00 14.04 106 LYS X CA 1
ATOM 863 C C . LYS A 1 106 ? 4.220 31.638 18.028 1.00 13.00 106 LYS X C 1
ATOM 864 O O . LYS A 1 106 ? 5.361 31.713 18.444 1.00 13.95 106 LYS X O 1
ATOM 870 N N . VAL A 1 107 ? 3.564 32.622 17.414 1.00 13.36 107 VAL X N 1
ATOM 871 C CA . VAL A 1 107 ? 4.116 33.950 17.232 1.00 13.72 107 VAL X CA 1
ATOM 872 C C . VAL A 1 107 ? 3.192 34.911 17.976 1.00 13.66 107 VAL X C 1
ATOM 873 O O . VAL A 1 107 ? 1.972 34.892 17.734 1.00 14.19 107 VAL X O 1
ATOM 877 N N . VAL A 1 108 ? 3.770 35.698 18.869 1.00 13.39 108 VAL X N 1
ATOM 878 C CA . VAL A 1 108 ? 3.037 36.453 19.868 1.00 14.11 108 VAL X CA 1
ATOM 879 C C . VAL A 1 108 ? 3.588 37.864 19.958 1.00 13.81 108 VAL X C 1
ATOM 880 O O . VAL A 1 108 ? 4.797 38.072 19.939 1.00 14.74 108 VAL X O 1
ATOM 884 N N . ILE A 1 109 ? 2.678 38.831 20.123 1.00 14.26 109 ILE X N 1
ATOM 885 C CA . ILE A 1 109 ? 3.045 40.139 20.665 1.00 14.41 109 ILE X CA 1
ATOM 886 C C . ILE A 1 109 ? 2.725 40.122 22.133 1.00 14.23 109 ILE X C 1
ATOM 887 O O . ILE A 1 109 ? 1.559 39.957 22.515 1.00 15.24 109 ILE X O 1
ATOM 892 N N . ASN A 1 110 ? 3.751 40.223 22.968 1.00 14.63 110 ASN X N 1
ATOM 893 C CA . ASN A 1 110 ? 3.564 40.088 24.407 1.00 15.71 110 ASN X CA 1
ATOM 894 C C . ASN A 1 110 ? 3.102 41.358 25.086 1.00 15.44 110 ASN X C 1
ATOM 895 O O . ASN A 1 110 ? 3.771 41.913 25.923 1.00 16.67 110 ASN X O 1
ATOM 900 N N . ASP A 1 111 ? 1.889 41.779 24.693 1.00 15.37 111 ASP X N 1
ATOM 901 C CA . ASP A 1 111 ? 1.115 42.834 25.325 1.00 16.23 111 ASP X CA 1
ATOM 902 C C . ASP A 1 111 ? -0.190 42.152 25.733 1.00 16.23 111 ASP X C 1
ATOM 903 O O . ASP A 1 111 ? -1.020 41.792 24.885 1.00 18.26 111 ASP X O 1
ATOM 908 N N . GLY A 1 112 ? -0.256 41.731 26.990 1.00 16.90 112 GLY X N 1
ATOM 909 C CA . GLY A 1 112 ? -1.279 40.821 27.459 1.00 17.80 112 GLY X CA 1
ATOM 910 C C . GLY A 1 112 ? -1.229 39.452 26.813 1.00 18.04 112 GLY X C 1
ATOM 911 O O . GLY A 1 112 ? -2.211 38.708 26.934 1.00 18.75 112 GLY X O 1
ATOM 912 N N . TRP A 1 113 ? -0.112 39.095 26.173 1.00 16.38 113 TRP X N 1
ATOM 913 C CA . TRP A 1 113 ? 0.084 37.823 25.461 1.00 16.04 113 TRP X CA 1
ATOM 914 C C . TRP A 1 113 ? -0.96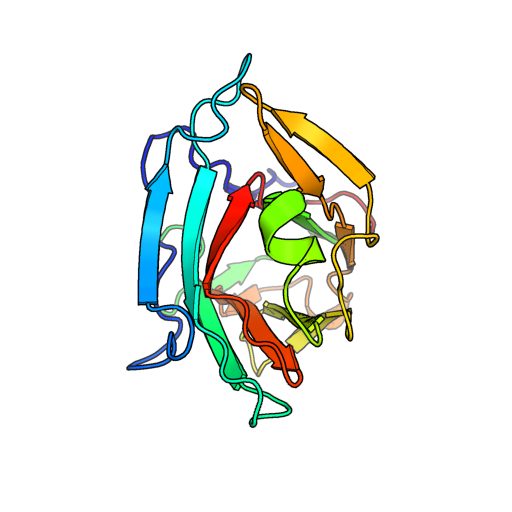9 37.650 24.364 1.00 15.34 113 TRP X C 1
ATOM 915 O O . TRP A 1 113 ? -1.989 36.995 24.522 1.00 17.13 113 TRP X O 1
ATOM 926 N N . LYS A 1 114 ? -0.714 38.245 23.208 1.00 15.75 114 LYS X N 1
ATOM 927 C CA . LYS A 1 114 ? -1.591 38.214 22.058 1.00 15.63 114 LYS X CA 1
ATOM 928 C C . LYS A 1 114 ? -1.016 37.323 20.984 1.00 15.10 114 LYS X C 1
ATOM 929 O O . LYS A 1 114 ? -0.024 37.655 20.342 1.00 15.79 114 LYS X O 1
ATOM 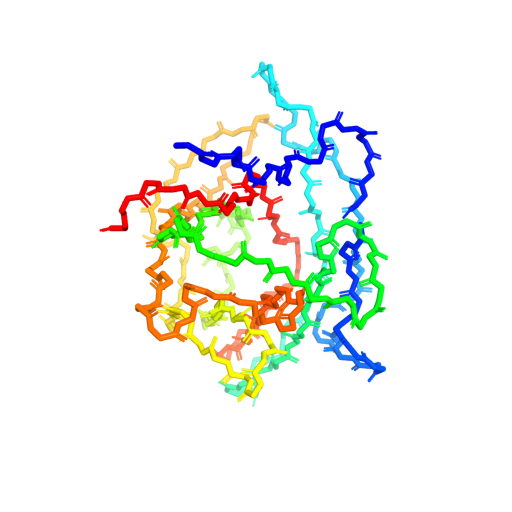940 N N . GLU A 1 115 ? -1.584 36.157 20.825 1.00 15.52 115 GLU X N 1
ATOM 941 C CA . GLU A 1 115 ? -1.157 35.240 19.800 1.00 15.61 115 GLU X CA 1
ATOM 942 C C . GLU A 1 115 ? -1.594 35.762 18.444 1.00 15.69 115 GLU X C 1
ATOM 943 O O . GLU A 1 115 ? -2.769 36.031 18.222 1.00 17.96 115 GLU X O 1
ATOM 954 N N . LEU A 1 116 ? -0.634 35.859 17.536 1.00 14.86 116 LEU X N 1
ATOM 955 C CA . LEU A 1 116 ? -0.903 36.177 16.160 1.00 15.59 116 LEU X CA 1
ATOM 956 C C . LEU A 1 116 ? -1.169 34.973 15.310 1.00 15.43 116 LEU X C 1
ATOM 957 O O . LEU A 1 116 ? -1.972 35.025 14.372 1.00 16.87 116 LEU X O 1
ATOM 962 N N . GLY A 1 117 ? -0.516 33.863 15.604 1.00 15.48 117 GLY X N 1
ATOM 963 C CA . GLY A 1 117 ? -0.726 32.652 14.880 1.00 16.05 117 GLY X CA 1
ATOM 964 C C . GLY A 1 117 ? 0.103 31.544 15.486 1.00 15.35 117 GLY X C 1
ATOM 965 O O . GLY A 1 117 ? 0.942 31.768 16.350 1.00 15.72 117 GLY X O 1
ATOM 966 N N . SER A 1 118 ? -0.237 30.338 15.065 1.00 16.04 118 SER X N 1
ATOM 967 C CA . SER A 1 118 ? 0.398 29.146 15.576 1.00 16.43 118 SER X CA 1
ATOM 968 C C . SER A 1 118 ? 0.201 28.004 14.624 1.00 16.81 118 SER X C 1
ATOM 969 O O . SER A 1 118 ? -0.729 28.021 13.814 1.00 18.58 118 SER X O 1
ATOM 972 N N . GLU A 1 119 ? 1.070 27.001 14.778 1.00 16.39 119 GLU X N 1
ATOM 973 C CA . GLU A 1 119 ? 0.875 25.718 14.145 1.00 17.41 119 GLU X CA 1
ATOM 974 C C . GLU A 1 119 ? 1.297 24.615 15.094 1.00 16.47 119 GLU X C 1
ATOM 975 O O . GLU A 1 119 ? 2.204 24.781 15.900 1.00 17.82 119 GLU X O 1
ATOM 981 N N . PHE A 1 120 ? 0.567 23.519 14.993 1.00 17.80 120 PHE X N 1
ATOM 982 C CA . PHE A 1 120 ? 0.791 22.341 15.800 1.00 17.28 120 PHE X CA 1
ATOM 983 C C . PHE A 1 120 ? 1.259 21.179 14.943 1.00 18.09 120 PHE X C 1
ATOM 984 O O . PHE A 1 120 ? 0.984 21.119 13.763 1.00 19.84 120 PHE X O 1
ATOM 992 N N . ASN A 1 121 ? 1.957 20.250 15.589 1.00 18.11 121 ASN X N 1
ATOM 993 C CA . ASN A 1 121 ? 2.347 18.985 14.968 1.00 20.39 121 ASN X CA 1
ATOM 994 C C . ASN A 1 121 ? 3.164 19.157 13.703 1.00 18.93 121 ASN X C 1
ATOM 995 O O . ASN A 1 121 ? 2.931 18.461 12.704 1.00 21.72 121 ASN X O 1
ATOM 1000 N N . ILE A 1 122 ? 4.081 20.100 13.749 1.00 18.21 122 ILE X N 1
ATOM 1001 C CA . ILE A 1 122 ? 5.022 20.265 12.649 1.00 18.14 122 ILE X CA 1
ATOM 1002 C C . ILE A 1 122 ? 5.993 19.084 12.642 1.00 18.18 122 ILE X C 1
ATOM 1003 O O . ILE A 1 122 ? 6.619 18.748 13.658 1.00 18.63 122 ILE X O 1
ATOM 1008 N N . THR A 1 123 ? 6.116 18.491 11.458 1.00 19.34 123 THR X N 1
ATOM 1009 C CA . THR A 1 123 ? 7.092 17.449 11.196 1.00 19.32 123 THR X CA 1
ATOM 1010 C C . THR A 1 123 ? 7.888 17.799 9.936 1.00 19.64 123 THR X C 1
ATOM 1011 O O . THR A 1 123 ? 7.652 18.834 9.330 1.00 20.08 123 THR X O 1
ATOM 1015 N N . ALA A 1 124 ? 8.808 16.926 9.534 1.00 19.57 124 ALA X N 1
ATOM 1016 C CA . ALA A 1 124 ? 9.773 17.286 8.493 1.00 19.79 124 ALA X CA 1
ATOM 1017 C C . ALA A 1 124 ? 9.116 17.573 7.151 1.00 18.91 124 ALA X C 1
ATOM 1018 O O . ALA A 1 124 ? 9.714 18.286 6.351 1.00 20.13 124 ALA X O 1
ATOM 1020 N N . ASN A 1 125 ? 7.937 17.035 6.881 1.00 21.59 125 ASN X N 1
ATOM 1021 C CA . ASN A 1 125 ? 7.282 17.245 5.610 1.00 23.48 125 ASN X CA 1
ATOM 1022 C C . ASN A 1 125 ? 6.377 18.485 5.592 1.00 22.69 125 ASN X C 1
ATOM 1023 O O . ASN A 1 125 ? 5.673 18.727 4.622 1.00 26.20 125 ASN X O 1
ATOM 1032 N N . ALA A 1 126 ? 6.372 19.283 6.658 1.00 22.14 126 ALA X N 1
ATOM 1033 C CA . ALA A 1 126 ? 5.745 20.604 6.643 1.00 22.33 126 ALA X CA 1
ATOM 1034 C C . ALA A 1 126 ? 6.455 21.528 5.677 1.00 20.65 126 ALA X C 1
ATOM 1035 O O . ALA A 1 126 ? 7.625 21.348 5.328 1.00 22.25 126 ALA X O 1
ATOM 1037 N N . GLY A 1 127 ? 5.744 22.573 5.266 1.00 21.76 127 GLY X N 1
ATOM 1038 C CA . GLY A 1 127 ? 6.358 23.610 4.462 1.00 21.65 127 GLY X CA 1
ATOM 1039 C C . GLY A 1 127 ? 6.941 23.074 3.184 1.00 21.17 127 GLY X C 1
ATOM 1040 O O . GLY A 1 127 ? 6.239 22.344 2.484 1.00 24.51 127 GLY X O 1
ATOM 1041 N N . LYS A 1 128 ? 8.175 23.492 2.866 1.00 20.66 128 LYS X N 1
ATOM 1042 C CA . LYS A 1 128 ? 8.897 23.072 1.669 1.00 21.87 128 LYS X CA 1
ATOM 1043 C C . LYS A 1 128 ? 10.265 22.559 2.050 1.00 19.60 128 LYS X C 1
ATOM 1044 O O . LYS A 1 128 ? 10.881 23.056 2.992 1.00 20.87 128 LYS X O 1
ATOM 1050 N N . LYS A 1 129 ? 10.783 21.613 1.287 1.00 19.81 129 LYS X N 1
ATOM 1051 C CA . LYS A 1 129 ? 12.121 21.107 1.478 1.00 18.52 129 LYS X CA 1
ATOM 1052 C C . LYS A 1 129 ? 13.056 21.866 0.537 1.00 18.88 129 LYS X C 1
ATOM 1053 O O . LYS A 1 129 ? 12.866 21.832 -0.673 1.00 23.44 129 LYS X O 1
ATOM 1059 N N . VAL A 1 130 ? 14.075 22.513 1.093 1.00 17.76 130 VAL X N 1
ATOM 1060 C CA . VAL A 1 130 ? 15.022 23.364 0.373 1.00 18.57 130 VAL X CA 1
ATOM 1061 C C . VAL A 1 130 ? 16.433 22.913 0.690 1.00 17.90 130 VAL X C 1
ATOM 1062 O O . VAL A 1 130 ? 16.740 22.650 1.848 1.00 21.01 130 VAL X O 1
ATOM 1069 N N . LYS A 1 131 ? 17.337 22.935 -0.270 1.00 17.24 131 LYS X N 1
ATOM 1070 C CA . LYS A 1 131 ? 18.730 22.647 -0.032 1.00 17.82 131 LYS X CA 1
ATOM 1071 C C . LYS A 1 131 ? 19.545 23.948 0.069 1.00 16.53 131 LYS X C 1
ATOM 1072 O O . LYS A 1 131 ? 19.464 24.784 -0.836 1.00 17.30 131 LYS X O 1
ATOM 1078 N N . ILE A 1 132 ? 20.277 24.091 1.165 1.00 17.45 132 ILE X N 1
ATOM 1079 C CA . ILE A 1 132 ? 21.125 25.243 1.469 1.00 17.78 132 ILE X CA 1
ATOM 1080 C C . ILE A 1 132 ? 22.473 24.722 1.928 1.00 19.08 132 ILE X C 1
ATOM 1081 O O . ILE A 1 132 ? 22.532 23.920 2.832 1.00 20.48 132 ILE X O 1
ATOM 1086 N N . ASN A 1 133 ? 23.554 25.096 1.259 1.00 20.41 133 ASN X N 1
ATOM 1087 C CA . ASN A 1 133 ? 24.908 24.645 1.656 1.00 22.05 133 ASN X CA 1
ATOM 1088 C C . ASN A 1 133 ? 25.033 23.156 1.823 1.00 22.24 133 ASN X C 1
ATOM 1089 O O . ASN A 1 133 ? 25.640 22.669 2.794 1.00 25.71 133 ASN X O 1
ATOM 1094 N N . GLY A 1 134 ? 24.558 22.402 0.859 1.00 22.93 134 GLY X N 1
ATOM 1095 C CA . GLY A 1 134 ? 24.765 20.970 0.829 1.00 24.83 134 GLY X CA 1
ATOM 1096 C C . GLY A 1 134 ? 23.858 20.230 1.769 1.00 23.82 134 GLY X C 1
ATOM 1097 O O . GLY A 1 134 ? 24.016 19.030 1.830 1.00 28.05 134 GLY X O 1
ATOM 1098 N N . LYS A 1 135 ? 22.886 20.882 2.421 1.00 21.43 135 LYS X N 1
ATOM 1099 C CA . LYS A 1 135 ? 22.043 20.201 3.375 1.00 20.51 135 LYS X CA 1
ATOM 1100 C C . LYS A 1 135 ? 20.604 20.586 3.088 1.00 19.06 135 LYS X C 1
ATOM 1101 O O . LYS A 1 135 ? 20.285 21.723 2.803 1.00 18.89 135 LYS X O 1
ATOM 1107 N N . ASP A 1 136 ? 19.719 19.611 3.234 1.00 19.16 136 ASP X N 1
ATOM 1108 C CA . ASP A 1 136 ? 18.306 19.848 3.109 1.00 18.75 136 ASP X CA 1
ATOM 1109 C C . ASP A 1 136 ? 17.681 20.377 4.394 1.00 17.52 136 ASP X C 1
ATOM 1110 O O . ASP A 1 136 ? 18.058 19.895 5.471 1.00 17.86 136 ASP X O 1
ATOM 1115 N N . TYR A 1 137 ? 16.694 21.263 4.253 1.00 16.35 137 TYR X N 1
ATOM 1116 C CA . TYR A 1 137 ? 15.966 21.828 5.359 1.00 15.86 137 TYR X CA 1
ATOM 1117 C C . TYR A 1 137 ? 14.473 21.774 5.104 1.00 15.90 137 TYR X C 1
ATOM 1118 O O . TYR A 1 137 ? 14.015 22.024 3.982 1.00 17.15 137 TYR X O 1
ATOM 1127 N N . THR A 1 138 ? 13.716 21.532 6.169 1.00 15.41 138 THR X N 1
ATOM 1128 C CA . THR A 1 138 ? 12.294 21.880 6.222 1.00 16.12 138 THR X CA 1
ATOM 1129 C C . THR A 1 138 ? 12.199 23.370 6.432 1.00 15.45 138 THR X C 1
ATOM 1130 O O . THR A 1 138 ? 12.809 23.881 7.374 1.00 15.86 138 THR X O 1
ATOM 1134 N N . VAL A 1 139 ? 11.472 24.064 5.551 1.00 15.84 139 VAL X N 1
ATOM 1135 C CA . VAL A 1 139 ? 11.344 25.504 5.632 1.00 16.51 139 VAL X CA 1
ATOM 1136 C C . VAL A 1 139 ? 9.889 25.890 5.747 1.00 16.90 139 VAL X C 1
ATOM 1137 O O . VAL A 1 139 ? 9.035 25.505 4.941 1.00 19.22 139 VAL X O 1
ATOM 1144 N N . ILE A 1 140 ? 9.600 26.669 6.779 1.00 16.10 140 ILE X N 1
ATOM 1145 C CA . ILE A 1 140 ? 8.278 27.227 7.081 1.00 17.26 140 ILE X CA 1
ATOM 1146 C C . ILE A 1 140 ? 8.396 28.717 6.899 1.00 16.95 140 ILE X C 1
ATOM 1147 O O . ILE A 1 140 ? 9.208 29.369 7.526 1.00 19.44 140 ILE X O 1
ATOM 1152 N N . HIS A 1 141 ? 7.571 29.239 6.014 1.00 17.48 141 HIS X N 1
ATOM 1153 C CA . HIS A 1 141 ? 7.564 30.660 5.696 1.00 17.43 141 HIS X CA 1
ATOM 1154 C C . HIS A 1 141 ? 6.123 31.114 5.771 1.00 16.88 141 HIS X C 1
ATOM 1155 O O . HIS A 1 141 ? 5.297 30.724 4.936 1.00 19.67 141 HIS X O 1
ATOM 1162 N N . LYS A 1 142 ? 5.792 31.944 6.766 1.00 16.71 142 LYS X N 1
ATOM 1163 C CA . LYS A 1 142 ? 4.401 32.347 7.010 1.00 17.36 142 LYS X CA 1
ATOM 1164 C C . LYS A 1 142 ? 4.378 33.812 7.369 1.00 15.78 142 LYS X C 1
ATOM 1165 O O . LYS A 1 142 ? 5.369 34.348 7.833 1.00 17.34 142 LYS X O 1
ATOM 1171 N N . ALA A 1 143 ? 3.195 34.389 7.202 1.00 16.92 143 ALA X N 1
ATOM 1172 C CA . ALA A 1 143 ? 2.850 35.685 7.756 1.00 17.72 143 ALA X CA 1
ATOM 1173 C C . ALA A 1 143 ? 1.550 35.565 8.505 1.00 17.27 143 ALA X C 1
ATOM 1174 O O . ALA A 1 143 ? 0.607 35.008 7.978 1.00 20.16 143 ALA X O 1
ATOM 1176 N N . PHE A 1 144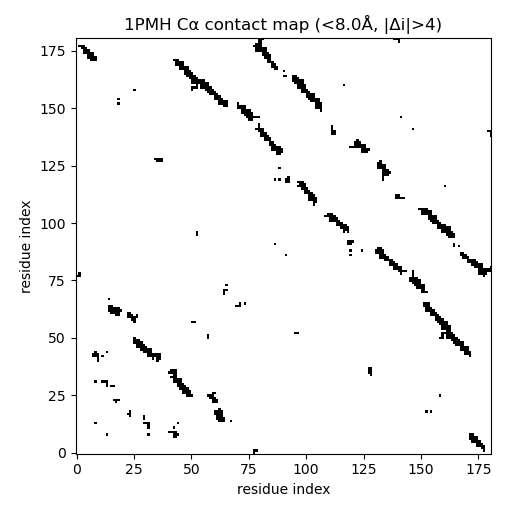 ? 1.500 36.128 9.699 1.00 16.05 144 PHE X N 1
ATOM 1177 C CA . PHE A 1 144 ? 0.295 36.168 10.501 1.00 16.06 144 PHE X CA 1
ATOM 1178 C C . PHE A 1 144 ? -0.195 37.590 10.649 1.00 16.87 144 PHE X C 1
ATOM 1179 O O . PHE A 1 144 ? 0.626 38.507 10.754 1.00 17.32 144 PHE X O 1
ATOM 1187 N N . ALA A 1 145 ? -1.509 37.763 10.710 1.00 17.63 145 ALA X N 1
ATOM 1188 C CA . ALA A 1 145 ? -2.098 39.076 10.838 1.00 18.15 145 ALA X CA 1
ATOM 1189 C C . ALA A 1 145 ? -1.826 39.707 12.190 1.00 17.80 145 ALA X C 1
ATOM 1190 O O . ALA A 1 145 ? -1.918 39.048 13.237 1.00 18.18 145 ALA X O 1
ATOM 1192 N N . ILE A 1 146 ? -1.567 41.015 12.176 1.00 17.55 146 ILE X N 1
ATOM 1193 C CA . ILE A 1 146 ? -1.695 41.849 13.365 1.00 17.79 146 ILE X CA 1
ATOM 1194 C C . ILE A 1 146 ? -3.163 42.310 13.390 1.00 18.65 146 ILE X C 1
ATOM 1195 O O . ILE A 1 146 ? -3.575 43.005 12.463 1.00 21.31 146 ILE X O 1
ATOM 1200 N N . PRO A 1 147 ? -3.958 41.977 14.405 1.00 20.70 147 PRO X N 1
ATOM 1201 C CA . P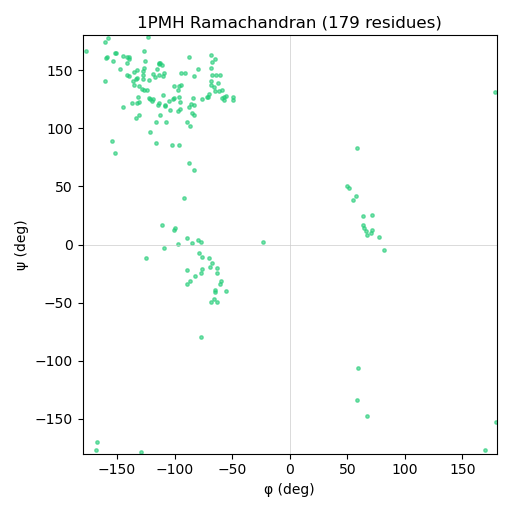RO A 1 147 ? -5.378 42.347 14.413 1.00 22.92 147 PRO X CA 1
ATOM 1202 C C . PRO A 1 147 ? -5.508 43.854 14.541 1.00 19.81 147 PRO X C 1
ATOM 1203 O O . PRO A 1 147 ? -4.642 44.532 15.094 1.00 20.18 147 PRO X O 1
ATOM 1207 N N . GLU A 1 148 ? -6.650 44.365 14.087 1.00 23.33 148 GLU X N 1
ATOM 1208 C CA . GLU A 1 148 ? -6.907 45.799 14.035 1.00 23.85 148 GLU X CA 1
ATOM 1209 C C . GLU A 1 148 ? -6.717 46.438 15.420 1.00 25.01 148 GLU X C 1
ATOM 1210 O O . GLU A 1 148 ? -6.161 47.540 15.549 1.00 23.06 148 GLU X O 1
ATOM 1216 N N . ASP A 1 149 ? -7.164 45.750 16.480 1.00 23.37 149 ASP X N 1
ATOM 1217 C CA . ASP A 1 149 ? -7.065 46.311 17.828 1.00 22.70 149 ASP X CA 1
ATOM 1218 C C . ASP A 1 149 ? -5.636 46.372 18.347 1.00 22.43 149 ASP X C 1
ATOM 1219 O O . ASP A 1 149 ? -5.403 47.036 19.357 1.00 23.50 149 ASP X O 1
ATOM 1224 N N . PHE A 1 150 ? -4.677 45.721 17.686 1.00 19.02 150 PHE X N 1
ATOM 1225 C CA . PHE A 1 150 ? -3.239 45.869 18.005 1.00 20.07 150 PHE X CA 1
ATOM 1226 C C . PHE A 1 150 ? -2.497 46.849 17.133 1.00 18.66 150 PHE X C 1
ATOM 1227 O O . PHE A 1 150 ? -1.282 47.010 17.305 1.00 20.00 150 PHE X O 1
ATOM 1235 N N . ARG A 1 151 ? -3.191 47.491 16.173 1.00 20.29 151 ARG X N 1
ATOM 1236 C CA . ARG A 1 151 ? -2.532 48.410 15.272 1.00 20.72 151 ARG X CA 1
ATOM 1237 C C . ARG A 1 151 ? -2.519 49.787 15.937 1.00 20.15 151 ARG X C 1
ATOM 1238 O O . ARG A 1 151 ? -3.176 50.722 15.512 1.00 22.04 151 ARG X O 1
ATOM 1246 N N . THR A 1 152 ? -1.707 49.872 16.990 1.00 19.95 152 THR X N 1
ATOM 1247 C CA . THR A 1 152 ? -1.658 50.982 17.899 1.00 20.13 152 THR X CA 1
ATOM 1248 C C . THR A 1 152 ? -0.409 50.772 18.747 1.00 18.67 152 THR X C 1
ATOM 1249 O O . THR A 1 152 ? 0.347 49.806 18.537 1.00 18.52 152 THR X O 1
ATOM 1253 N N . LYS A 1 153 ? -0.177 51.645 19.713 1.00 19.50 153 LYS X N 1
ATOM 1254 C CA . LYS A 1 153 ? 0.968 51.459 20.585 1.00 18.65 153 LYS X CA 1
ATOM 1255 C C . LYS A 1 153 ? 0.741 50.265 21.516 1.00 17.35 153 LYS X C 1
ATOM 1256 O O . LYS A 1 153 ? -0.273 50.187 22.212 1.00 21.10 153 LYS X O 1
ATOM 1262 N N . LYS A 1 154 ? 1.712 49.348 21.504 1.00 16.29 154 LYS X N 1
ATOM 1263 C CA . LYS A 1 154 ? 1.676 48.147 22.326 1.00 16.10 154 LYS X CA 1
ATOM 1264 C C . LYS A 1 154 ? 3.067 47.871 22.837 1.00 15.06 154 LYS X C 1
ATOM 1265 O O . LYS A 1 154 ? 4.067 48.304 22.289 1.00 15.82 154 LYS X O 1
ATOM 1271 N N . ARG A 1 155 ? 3.122 47.063 23.894 1.00 14.84 155 ARG X N 1
ATOM 1272 C CA . ARG A 1 155 ? 4.367 46.591 24.456 1.00 14.83 155 ARG X CA 1
ATOM 1273 C C . ARG A 1 155 ? 5.153 45.835 23.385 1.00 14.75 155 ARG X C 1
ATOM 1274 O O . ARG A 1 155 ? 4.640 44.907 22.781 1.00 16.63 155 ARG X O 1
ATOM 1282 N N . ALA A 1 156 ? 6.401 46.243 23.177 1.00 14.26 156 ALA X N 1
ATOM 1283 C CA . ALA A 1 156 ? 7.136 45.945 21.959 1.00 15.10 156 ALA X CA 1
ATOM 1284 C C . ALA A 1 156 ? 7.974 44.673 22.012 1.00 14.29 156 ALA X C 1
ATOM 1285 O O . ALA A 1 156 ? 9.108 44.664 21.526 1.00 15.99 156 ALA X O 1
ATOM 1287 N N . GLN A 1 157 ? 7.429 43.624 22.635 1.00 15.06 157 GLN X N 1
ATOM 1288 C CA . GLN A 1 157 ? 8.160 42.359 22.722 1.00 15.05 157 GLN X CA 1
ATOM 1289 C C . GLN A 1 157 ? 7.481 41.347 21.801 1.00 14.10 157 GLN X C 1
ATOM 1290 O O . GLN A 1 157 ? 6.324 40.986 21.996 1.00 15.93 157 GLN X O 1
ATOM 1296 N N . LEU A 1 158 ? 8.257 40.860 20.843 1.00 14.21 158 LEU X N 1
ATOM 1297 C CA . LEU A 1 158 ? 7.814 39.783 19.954 1.00 14.17 158 LEU X CA 1
ATOM 1298 C C . LEU A 1 158 ? 8.368 38.502 20.548 1.00 14.69 158 LEU X C 1
ATOM 1299 O O . LEU A 1 158 ? 9.552 38.437 20.867 1.00 16.12 158 LEU X O 1
ATOM 1304 N N . VAL A 1 159 ? 7.498 37.494 20.639 1.00 14.00 159 VAL X N 1
ATOM 1305 C CA . VAL A 1 159 ? 7.849 36.215 21.205 1.00 13.83 159 VAL X CA 1
ATOM 1306 C C . VAL A 1 159 ? 7.560 35.113 20.203 1.00 13.14 159 VAL X C 1
ATOM 1307 O O . VAL A 1 159 ? 6.479 35.067 19.611 1.00 14.49 159 VAL X O 1
ATOM 1311 N N . PHE A 1 160 ? 8.547 34.233 20.057 1.00 13.43 160 PHE X N 1
ATOM 1312 C CA . PHE A 1 160 ? 8.379 32.964 19.380 1.00 13.11 160 PHE X CA 1
ATOM 1313 C C . PHE A 1 160 ? 8.415 31.863 20.436 1.00 12.95 160 PHE X C 1
ATOM 1314 O O . PHE A 1 160 ? 9.385 31.745 21.164 1.00 14.03 160 PHE X O 1
ATOM 1322 N N . GLN A 1 161 ? 7.308 31.116 20.538 1.00 13.19 161 GLN X N 1
ATOM 1323 C CA . GLN A 1 161 ? 7.218 29.984 21.411 1.00 13.44 161 GLN X CA 1
ATOM 1324 C C . GLN A 1 161 ? 7.420 28.719 20.590 1.00 13.51 161 GLN X C 1
ATOM 1325 O O . GLN A 1 161 ? 6.859 28.596 19.528 1.00 14.10 161 GLN X O 1
ATOM 1331 N N . PHE A 1 162 ? 8.212 27.783 21.123 1.00 13.51 162 PHE X N 1
ATOM 1332 C CA . PHE A 1 162 ? 8.391 26.479 20.541 1.00 13.69 162 PHE X CA 1
ATOM 1333 C C . PHE A 1 162 ? 7.995 25.467 21.580 1.00 14.73 162 PHE X C 1
ATOM 1334 O O . PHE A 1 162 ? 8.363 25.607 22.745 1.00 16.65 162 PHE X O 1
ATOM 1342 N N . ALA A 1 163 ? 7.341 24.386 21.180 1.00 14.54 163 ALA X N 1
ATOM 1343 C CA . ALA A 1 163 ? 7.003 23.339 22.147 1.00 15.02 163 ALA X CA 1
ATOM 1344 C C . ALA A 1 163 ? 7.095 21.987 21.491 1.00 14.99 163 ALA X C 1
ATOM 1345 O O . ALA A 1 163 ? 6.381 21.678 20.544 1.00 15.70 163 ALA X O 1
ATOM 1347 N N . GLY A 1 164 ? 7.987 21.159 22.015 1.00 15.08 164 GLY X N 1
ATOM 1348 C CA . GLY A 1 164 ? 8.045 19.778 21.539 1.00 15.98 164 GLY X CA 1
ATOM 1349 C C . GLY A 1 164 ? 6.762 19.029 21.905 1.00 16.46 164 GLY X C 1
ATOM 1350 O O . GLY A 1 164 ? 6.280 19.102 23.015 1.00 17.54 164 GLY X O 1
ATOM 1351 N N . GLN A 1 165 ? 6.242 18.284 20.957 1.00 16.65 165 GLN X N 1
ATOM 1352 C CA . GLN A 1 165 ? 5.026 17.478 21.168 1.00 17.45 165 GLN X CA 1
ATOM 1353 C C . GLN A 1 165 ? 5.419 16.020 21.010 1.00 17.64 165 GLN X C 1
ATOM 1354 O O . GLN A 1 165 ? 5.420 15.435 19.943 1.00 18.90 165 GLN X O 1
ATOM 1360 N N . ASN A 1 166 ? 5.860 15.459 22.136 1.00 18.33 166 ASN X N 1
ATOM 1361 C CA . ASN A 1 166 ? 6.419 14.101 22.155 1.00 18.85 166 ASN X CA 1
ATOM 1362 C C . ASN A 1 166 ? 7.555 13.972 21.161 1.00 19.35 166 ASN X C 1
ATOM 1363 O O . ASN A 1 166 ? 7.733 12.930 20.556 1.00 20.10 166 ASN X O 1
ATOM 1368 N N . SER A 1 167 ? 8.388 15.010 21.034 1.00 18.31 167 SER X N 1
ATOM 1369 C CA . SER A 1 167 ? 9.540 14.987 20.143 1.00 17.81 167 SER X CA 1
ATOM 1370 C C . SER A 1 167 ? 10.800 14.569 20.899 1.00 18.34 167 SER X C 1
ATOM 1371 O O . SER A 1 167 ? 11.006 14.939 22.050 1.00 19.14 167 SER X O 1
ATOM 1374 N N . ASN A 1 168 ? 11.699 13.882 20.192 1.00 17.95 168 ASN X N 1
ATOM 1375 C CA . ASN A 1 168 ? 13.063 13.649 20.655 1.00 18.06 168 ASN X CA 1
ATOM 1376 C C . ASN A 1 168 ? 14.100 14.401 19.840 1.00 17.73 168 ASN X C 1
ATOM 1377 O O . ASN A 1 168 ? 15.307 14.089 19.913 1.00 19.59 168 ASN X O 1
ATOM 1382 N N . TYR A 1 169 ? 13.681 15.408 19.079 1.00 17.15 169 TYR X N 1
ATOM 1383 C CA . TYR A 1 169 ? 14.649 16.179 18.295 1.00 16.71 169 TYR X CA 1
ATOM 1384 C C . TYR A 1 169 ? 15.614 16.946 19.190 1.00 16.22 169 TYR X C 1
ATOM 1385 O O . TYR A 1 169 ? 15.184 17.631 20.099 1.00 18.01 169 TYR X O 1
ATOM 1394 N N . LYS A 1 170 ? 16.901 16.846 18.878 1.00 17.07 170 LYS X N 1
ATOM 1395 C CA . LYS A 1 170 ? 17.968 17.594 19.527 1.00 17.22 170 LYS X CA 1
ATOM 1396 C C . LYS A 1 170 ? 18.815 18.115 18.404 1.00 16.97 170 LYS X C 1
ATOM 1397 O O . LYS A 1 170 ? 19.533 17.386 17.755 1.00 20.61 170 LYS X O 1
ATOM 1403 N N . GLY A 1 171 ? 18.779 19.392 18.149 1.00 16.17 171 GLY X N 1
ATOM 1404 C CA . GLY A 1 171 ? 19.464 19.992 17.014 1.00 16.58 171 GLY X CA 1
ATOM 1405 C C . GLY A 1 171 ? 19.021 21.432 16.864 1.00 15.33 171 GLY X C 1
ATOM 1406 O O . GLY A 1 171 ? 18.251 21.969 17.678 1.00 15.29 171 GLY X O 1
ATOM 1407 N N . PRO A 1 172 ? 19.531 22.078 15.825 1.00 15.83 172 PRO X N 1
ATOM 1408 C CA . PRO A 1 172 ? 19.166 23.471 15.593 1.00 15.38 172 PRO X CA 1
ATOM 1409 C C . PRO A 1 172 ? 17.812 23.662 14.934 1.00 14.89 172 PRO X C 1
ATOM 1410 O O . PRO A 1 172 ? 17.355 22.826 14.145 1.00 15.17 172 PRO X O 1
ATOM 1414 N N . ILE A 1 173 ? 17.209 24.807 15.241 1.00 14.27 173 ILE X N 1
ATOM 1415 C CA . ILE A 1 173 ? 16.121 25.392 14.477 1.00 14.23 173 ILE X CA 1
ATOM 1416 C C . ILE A 1 173 ? 16.604 26.809 14.189 1.00 14.16 173 ILE X C 1
ATOM 1417 O O . ILE A 1 173 ? 17.093 27.489 15.092 1.00 15.36 173 ILE X O 1
ATOM 1422 N N . TYR A 1 174 ? 16.486 27.253 12.943 1.00 14.46 174 TYR X N 1
ATOM 1423 C CA . TYR A 1 174 ? 16.935 28.589 12.585 1.00 14.17 174 TYR X CA 1
ATOM 1424 C C . TYR A 1 174 ? 15.737 29.470 12.290 1.00 13.86 174 TYR X C 1
ATOM 1425 O O . TYR A 1 174 ? 14.738 29.038 11.717 1.00 15.03 174 TYR X O 1
ATOM 1434 N N . LEU A 1 175 ? 15.865 30.727 12.642 1.00 14.28 175 LEU X N 1
ATOM 1435 C CA . LEU A 1 175 ? 14.940 31.769 12.247 1.00 14.20 175 LEU X CA 1
ATOM 1436 C C . LEU A 1 175 ? 15.675 32.788 11.404 1.00 14.39 175 LEU X C 1
ATOM 1437 O O . LEU A 1 175 ? 16.837 33.119 11.649 1.00 15.20 175 LEU X O 1
ATOM 1442 N N . ASP A 1 176 ? 14.986 33.331 10.414 1.00 14.84 176 ASP X N 1
ATOM 1443 C CA . ASP A 1 176 ? 15.555 34.437 9.632 1.00 14.74 176 ASP X CA 1
ATOM 1444 C C . ASP A 1 176 ? 14.403 35.278 9.102 1.00 15.39 176 ASP X C 1
ATOM 1445 O O . ASP A 1 176 ? 13.245 34.856 9.042 1.00 15.69 176 ASP X O 1
ATOM 1450 N N . ASN A 1 177 ? 14.781 36.475 8.655 1.00 15.93 177 ASN X N 1
ATOM 1451 C CA . ASN A 1 177 ? 13.836 37.347 7.948 1.00 17.25 177 ASN X CA 1
ATOM 1452 C C . ASN A 1 177 ? 12.529 37.505 8.709 1.00 15.85 177 ASN X C 1
ATOM 1453 O O . ASN A 1 177 ? 11.428 37.377 8.153 1.00 17.27 177 ASN X O 1
ATOM 1458 N N . VAL A 1 178 ? 12.688 37.844 9.985 1.00 16.30 178 VAL X N 1
ATOM 1459 C CA . VAL A 1 178 ? 11.509 38.175 10.793 1.00 16.19 178 VAL X CA 1
ATOM 1460 C C . VAL A 1 178 ? 11.196 39.629 10.494 1.00 16.03 178 VAL X C 1
ATOM 1461 O O . VAL A 1 178 ? 12.024 40.483 10.722 1.00 18.10 178 VAL X O 1
ATOM 1465 N N . ARG A 1 179 ? 10.001 39.891 9.977 1.00 15.29 179 ARG X N 1
ATOM 1466 C CA . ARG A 1 179 ? 9.638 41.220 9.527 1.00 15.66 179 ARG X CA 1
ATOM 1467 C C . ARG A 1 179 ? 8.287 41.619 10.094 1.00 15.51 179 ARG X C 1
ATOM 1468 O O . ARG A 1 179 ? 7.324 40.837 10.081 1.00 17.12 179 ARG X O 1
ATOM 1476 N N . ILE A 1 180 ? 8.183 42.862 10.578 1.00 15.64 180 ILE X N 1
ATOM 1477 C CA . ILE A 1 180 ? 6.915 43.480 10.977 1.00 14.98 180 ILE X CA 1
ATOM 1478 C C . ILE A 1 180 ? 6.598 44.437 9.839 1.00 16.14 180 ILE X C 1
ATOM 1479 O O . ILE A 1 180 ? 7.368 45.366 9.566 1.00 17.07 180 ILE X O 1
ATOM 1488 N N . ARG A 1 181 ? 5.488 44.154 9.147 1.00 16.99 181 ARG X N 1
ATOM 1489 C CA . ARG A 1 181 ? 5.273 44.649 7.791 1.00 18.03 181 ARG X CA 1
ATOM 1490 C C . ARG A 1 181 ? 3.932 45.367 7.671 1.00 17.07 181 ARG X C 1
ATOM 1491 O O . ARG A 1 181 ? 2.956 44.922 8.260 1.00 17.58 181 ARG X O 1
ATOM 1499 N N . PRO A 1 182 ? 3.863 46.397 6.844 1.00 17.14 182 PRO X N 1
ATOM 1500 C CA . PRO A 1 182 ? 2.542 46.933 6.452 1.00 18.17 182 PRO X CA 1
ATOM 1501 C C . PRO A 1 182 ? 1.713 46.017 5.556 1.00 17.95 182 PRO X C 1
ATOM 1502 O O . PRO A 1 182 ? 0.481 46.150 5.430 1.00 20.18 182 PRO X O 1
ATOM 1506 N N . GLU A 1 183 ? 2.370 45.057 4.909 1.00 17.90 183 GLU X N 1
ATOM 1507 C CA . GLU A 1 183 ? 1.671 44.147 4.020 1.00 17.62 183 GLU X CA 1
ATOM 1508 C C . GLU A 1 183 ? 0.627 43.306 4.745 1.00 17.65 183 GLU X C 1
ATOM 1509 O O . GLU A 1 183 ? 0.886 42.801 5.841 1.00 18.18 183 GLU X O 1
ATOM 1515 N N . ASP A 1 184 ? -0.540 43.107 4.130 1.00 18.74 184 ASP X N 1
ATOM 1516 C CA . ASP A 1 184 ? -1.575 42.285 4.710 1.00 19.49 184 ASP X CA 1
ATOM 1517 C C . ASP A 1 184 ? -1.125 40.838 4.751 1.00 20.32 184 ASP X C 1
ATOM 1518 O O . ASP A 1 184 ? -0.425 40.384 3.869 1.00 20.37 184 ASP X O 1
ATOM 1523 N N . ALA A 1 185 ? -1.542 40.108 5.775 1.00 19.29 185 ALA X N 1
ATOM 1524 C CA . ALA A 1 185 ? -1.326 38.674 5.814 1.00 22.41 185 ALA X CA 1
ATOM 1525 C C . ALA A 1 185 ? -2.311 37.930 4.912 0.80 25.32 185 ALA X C 1
ATOM 1526 O O . ALA A 1 185 ? -3.416 38.424 4.641 0.80 28.77 185 ALA X O 1
#

Radius of gyration: 15.8 Å; Cα contacts (8 Å, |Δi|>4): 489; chains: 1; bounding box: 34×44×35 Å

Solvent-accessible surface area: 8294 Å² total

Sequence (181 aa):
SVNPVVLDFEDGTVSFGEAWGDSLKCIKKVSVSQDLQRPGNKYALRLDVEFNPNNGWDQGDLGTWIGGVVEGQFDFTGYKSVEFEFIPYDEFSKSQGGFAYKVVINDGWKELGSEFNITANAGKKVKINGKDYTVIHKAFAIPEDFRTKKRAQLVFQFAGQNSNYKGPIYLDNVRIRPEDA

Foldseek 3Di:
DDDKDWFFCVVVFHLKDAPDPPQAQQFPDWHWDQPQQDVPRRIWIKTFGFAALVDQWRKHKIKHFRVNDAQDKDQLALFWKKKKKWDFQPLQQVKPWAKKKFKFDPQVTHTQDMDGGDGSPPDDWDDGPNTITRMDIDMGTDDPVNNGIGGGMIMMMMTTRSIRRGGIDIMGTTMRHSDHD